Protein AF-A0A1X0R172-F1 (afdb_monomer)

Solvent-accessible surface area (backbone atoms only — not comparable to full-a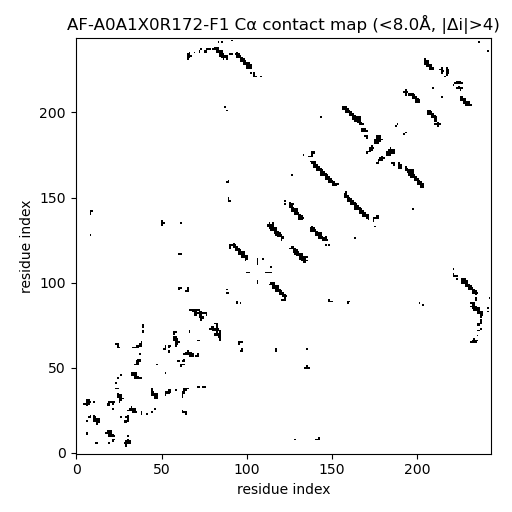tom values): 12618 Å² total; per-residue (Å²): 131,68,92,87,76,66,44,40,91,80,24,56,65,40,89,86,79,68,44,35,54,46,56,95,38,33,27,69,74,37,26,77,40,50,17,24,41,46,62,78,48,56,90,72,40,44,71,50,87,62,77,62,48,83,44,45,92,42,34,33,53,77,33,10,60,21,43,70,33,32,82,68,12,12,78,64,19,100,78,53,50,64,18,28,41,45,57,81,66,64,60,81,52,56,28,28,32,37,26,40,59,63,42,69,48,56,51,57,74,46,72,79,52,49,50,32,37,42,41,35,36,31,53,88,76,18,31,36,40,41,35,39,24,48,63,72,41,69,16,34,39,32,46,29,35,70,40,48,80,46,75,48,81,52,98,92,43,55,36,29,38,37,42,20,56,36,36,48,33,47,52,36,82,62,21,63,46,15,58,19,90,94,44,59,65,41,44,67,48,36,58,73,59,36,45,52,52,33,36,40,40,26,55,69,43,49,29,38,45,44,31,70,54,54,19,51,47,36,32,73,76,45,68,36,82,48,52,35,31,46,42,50,36,10,24,54,31,37,62,90,67,58,88,129

Nearest PDB structures (foldseek):
  3hol-assembly1_A  TM=2.946E-01  e=2.362E-03  Actinobacillus pleuropneumoniae
  4o4u-assembly4_D  TM=2.972E-01  e=1.184E-02  Glaesserella parasuis
  4o4x-assembly1_A  TM=3.088E-01  e=2.152E-02  Glaesserella parasuis
  4o4u-assembly3_C  TM=3.056E-01  e=3.470E-02  Glaesserella parasuis

Mean predicted aligned error: 4.33 Å

Structure (mmCIF, N/CA/C/O backbone):
data_AF-A0A1X0R172-F1
#
_entry.id   AF-A0A1X0R172-F1
#
loop_
_atom_site.group_PDB
_atom_site.id
_atom_site.type_symbol
_atom_site.label_atom_id
_atom_site.label_alt_id
_atom_site.label_comp_id
_atom_site.label_asym_id
_atom_site.label_entity_id
_atom_site.label_seq_id
_atom_site.pdbx_PDB_ins_code
_atom_site.Cartn_x
_atom_site.Cartn_y
_atom_site.Cartn_z
_atom_site.occupancy
_atom_site.B_iso_or_equiv
_atom_site.auth_seq_id
_atom_site.auth_comp_id
_atom_site.auth_asym_id
_atom_site.auth_atom_id
_atom_site.pdbx_PDB_model_num
ATOM 1 N N . MET A 1 1 ? -26.140 7.925 -13.087 1.00 48.06 1 MET A N 1
ATOM 2 C CA . MET A 1 1 ? -25.618 6.900 -12.162 1.00 48.06 1 MET A CA 1
ATOM 3 C C . MET A 1 1 ? -26.802 6.183 -11.550 1.00 48.06 1 MET A C 1
ATOM 5 O O . MET A 1 1 ? -27.705 6.862 -11.069 1.00 48.06 1 MET A O 1
ATOM 9 N N . LEU A 1 2 ? -26.846 4.853 -11.631 1.00 45.25 2 LEU A N 1
ATOM 10 C CA . LEU A 1 2 ? -27.772 4.088 -10.797 1.00 45.25 2 LEU A CA 1
ATOM 11 C C . LEU A 1 2 ? -27.313 4.269 -9.338 1.00 45.25 2 LEU A C 1
ATOM 13 O O . LEU A 1 2 ? -26.116 4.124 -9.083 1.00 45.25 2 LEU A O 1
ATOM 17 N N . PRO A 1 3 ? -28.199 4.630 -8.396 1.00 43.97 3 PRO A N 1
ATOM 18 C CA . PRO A 1 3 ? -27.858 4.627 -6.978 1.00 43.97 3 PRO A CA 1
ATOM 19 C C . PRO A 1 3 ? -27.388 3.216 -6.598 1.00 43.97 3 PRO A C 1
ATOM 21 O O . PRO A 1 3 ? -28.165 2.272 -6.722 1.00 43.97 3 PRO A O 1
ATOM 24 N N . GLY A 1 4 ? -26.122 3.064 -6.199 1.00 58.12 4 GLY A N 1
ATOM 25 C CA . GLY A 1 4 ? -25.574 1.791 -5.712 1.00 58.12 4 GLY A CA 1
ATOM 26 C C . GLY A 1 4 ? -24.464 1.140 -6.543 1.00 58.12 4 GLY A C 1
ATOM 27 O O . GLY A 1 4 ? -24.022 0.067 -6.153 1.00 58.12 4 GLY A O 1
ATOM 28 N N . PHE A 1 5 ? -23.993 1.747 -7.641 1.00 69.50 5 PHE A N 1
ATOM 29 C CA . PHE A 1 5 ? -22.786 1.274 -8.335 1.00 69.50 5 PHE A CA 1
ATOM 30 C C . PHE A 1 5 ? -21.640 2.272 -8.146 1.00 69.50 5 PHE A C 1
ATOM 32 O O . PHE A 1 5 ? -21.641 3.347 -8.750 1.00 69.50 5 PHE A O 1
ATOM 39 N N . GLU A 1 6 ? -20.701 1.935 -7.267 1.00 85.44 6 GLU A N 1
ATOM 40 C CA . GLU A 1 6 ? -19.532 2.746 -6.936 1.00 85.44 6 GLU A CA 1
ATOM 41 C C . GLU A 1 6 ? -18.270 1.908 -7.140 1.00 85.44 6 GLU A C 1
ATOM 43 O O . GLU A 1 6 ? -18.203 0.772 -6.682 1.00 85.44 6 GLU A O 1
ATOM 48 N N . CYS A 1 7 ? -17.278 2.470 -7.830 1.00 92.75 7 CYS A N 1
ATOM 49 C CA . CYS A 1 7 ? -15.981 1.828 -7.980 1.00 92.75 7 CYS A CA 1
ATOM 50 C C . CYS A 1 7 ? -15.219 1.875 -6.649 1.00 92.75 7 CYS A C 1
ATOM 52 O O . CYS A 1 7 ? -15.013 2.957 -6.085 1.00 92.75 7 CYS A O 1
ATOM 54 N N . LEU A 1 8 ? -14.773 0.717 -6.165 1.00 95.06 8 LEU A N 1
ATOM 55 C CA . LEU A 1 8 ? -13.908 0.609 -4.995 1.00 95.06 8 LEU A CA 1
ATOM 56 C C . LEU A 1 8 ? -12.487 1.096 -5.312 1.00 95.06 8 LEU A C 1
ATOM 58 O O . LEU A 1 8 ? -12.135 1.369 -6.463 1.00 95.06 8 LEU A O 1
ATOM 62 N N . HIS A 1 9 ? -11.681 1.261 -4.261 1.00 95.56 9 HIS A N 1
ATOM 63 C CA . HIS A 1 9 ? -10.289 1.732 -4.328 1.00 95.56 9 HIS A CA 1
ATOM 64 C C . HIS A 1 9 ? -10.134 3.076 -5.042 1.00 95.56 9 HIS A C 1
ATOM 66 O O . HIS A 1 9 ? -9.120 3.336 -5.680 1.00 95.56 9 HIS A O 1
ATOM 72 N N . PHE A 1 10 ? -11.175 3.914 -4.971 1.00 95.06 10 PHE A N 1
ATOM 73 C CA . PHE A 1 10 ? -11.220 5.219 -5.633 1.00 95.06 10 PHE A CA 1
ATOM 74 C C . PHE A 1 10 ? -10.924 5.138 -7.142 1.00 95.06 10 PHE A C 1
ATOM 76 O O . PHE A 1 10 ? -10.481 6.109 -7.759 1.00 95.06 10 PHE A O 1
ATOM 83 N N . ALA A 1 11 ? -11.200 3.977 -7.747 1.00 94.00 11 ALA A N 1
ATOM 84 C CA . ALA A 1 11 ? -10.976 3.738 -9.158 1.00 94.00 11 ALA A CA 1
ATOM 85 C C . ALA A 1 11 ? -11.844 4.665 -10.015 1.00 94.00 11 ALA A C 1
ATOM 87 O O . ALA A 1 11 ? -13.011 4.936 -9.719 1.00 94.00 11 ALA A O 1
ATOM 88 N N . ASN A 1 12 ? -11.270 5.145 -11.118 1.00 91.44 12 ASN A N 1
ATOM 89 C CA . ASN A 1 12 ? -11.986 6.026 -12.028 1.00 91.44 12 ASN A CA 1
ATOM 90 C C . ASN A 1 12 ? -13.090 5.248 -12.760 1.00 91.44 12 ASN A C 1
ATOM 92 O O . ASN A 1 12 ? -12.828 4.200 -13.354 1.00 91.44 12 ASN A O 1
ATOM 96 N N . CYS A 1 13 ? -14.308 5.786 -12.747 1.00 89.31 13 CYS A N 1
ATOM 97 C CA . CYS A 1 13 ? -15.430 5.260 -13.512 1.00 89.31 13 CYS A CA 1
ATOM 98 C C . CYS A 1 13 ? -15.469 5.935 -14.886 1.00 89.31 13 CYS A C 1
ATOM 100 O O . CYS A 1 13 ? -15.672 7.148 -15.000 1.00 89.31 13 CYS A O 1
ATOM 102 N N . SER A 1 14 ? -15.297 5.148 -15.943 1.00 86.06 14 SER A N 1
ATOM 103 C CA . SER A 1 14 ? -15.404 5.641 -17.311 1.00 86.06 14 SER A CA 1
ATOM 104 C C . SER A 1 14 ? -16.836 6.091 -17.603 1.00 86.06 14 SER A C 1
ATOM 106 O O . SER A 1 14 ? -17.789 5.316 -17.540 1.00 86.06 14 SER A O 1
ATOM 108 N N . GLN A 1 15 ? -16.996 7.361 -17.980 1.00 81.81 15 GLN A N 1
ATOM 109 C CA . GLN A 1 15 ? -18.305 7.924 -18.330 1.00 81.81 15 GLN A CA 1
ATOM 110 C C . GLN A 1 15 ? -18.865 7.373 -19.653 1.00 81.81 15 GLN A C 1
ATOM 112 O O . GLN A 1 15 ? -20.043 7.576 -19.941 1.00 81.81 15 GLN A O 1
ATOM 117 N N . TYR A 1 16 ? -18.038 6.701 -20.460 1.00 81.75 16 TYR A N 1
ATOM 118 C CA . TYR A 1 16 ? -18.419 6.205 -21.784 1.00 81.75 16 TYR A CA 1
ATOM 119 C C . TYR A 1 16 ? -19.090 4.832 -21.734 1.00 81.75 16 TYR A C 1
ATOM 121 O O . TYR A 1 16 ? -20.067 4.603 -22.442 1.00 81.75 16 TYR A O 1
ATOM 129 N N . ASP A 1 17 ? -18.567 3.924 -20.913 1.00 83.31 17 ASP A N 1
ATOM 130 C CA . ASP A 1 17 ? -19.026 2.534 -20.811 1.00 83.31 17 ASP A CA 1
ATOM 131 C C . ASP A 1 17 ? -19.449 2.133 -19.389 1.00 83.31 17 ASP A C 1
ATOM 133 O O . ASP A 1 17 ? -19.951 1.028 -19.196 1.00 83.31 17 ASP A O 1
ATOM 137 N N . GLY A 1 18 ? -19.293 3.025 -18.405 1.00 82.44 18 GLY A N 1
ATOM 138 C CA . GLY A 1 18 ? -19.664 2.788 -17.010 1.00 82.44 18 GLY A CA 1
ATOM 139 C C . GLY A 1 18 ? -18.733 1.831 -16.267 1.00 82.44 18 GLY A C 1
ATOM 140 O O . GLY A 1 18 ? -19.080 1.407 -15.168 1.00 82.44 18 GLY A O 1
ATOM 141 N N . LYS A 1 19 ? -17.580 1.471 -16.846 1.00 87.81 19 LYS A N 1
ATOM 142 C CA . LYS A 1 19 ? -16.647 0.511 -16.246 1.00 87.81 19 LYS A CA 1
ATOM 143 C C . LYS A 1 19 ? -15.647 1.183 -15.317 1.00 87.81 19 LYS A C 1
ATOM 145 O O . LYS A 1 19 ? -15.177 2.292 -15.584 1.00 87.81 19 LYS A O 1
ATOM 150 N N . CYS A 1 20 ? -15.290 0.483 -14.248 1.00 92.94 20 CYS A N 1
ATOM 151 C CA . CYS A 1 20 ? -14.251 0.914 -13.327 1.00 92.94 20 CYS A CA 1
ATOM 152 C C . CYS A 1 20 ? -12.856 0.551 -13.858 1.00 92.94 20 CYS A C 1
ATOM 154 O O . CYS A 1 20 ? -12.614 -0.564 -14.321 1.00 92.94 20 CYS A O 1
ATOM 156 N N . SER A 1 21 ? -11.923 1.500 -13.788 1.00 93.62 21 SER A N 1
ATOM 157 C CA . SER A 1 21 ? -10.508 1.275 -14.091 1.00 93.62 21 SER A CA 1
ATOM 158 C C . SER A 1 21 ? -9.780 0.819 -12.830 1.00 93.62 21 SER A C 1
ATOM 160 O O . SER A 1 21 ? -9.241 1.649 -12.096 1.00 93.62 21 SER A O 1
ATOM 162 N N . CYS A 1 22 ? -9.788 -0.487 -12.571 1.00 95.56 22 CYS A N 1
ATOM 163 C CA . CYS A 1 22 ? -9.295 -1.044 -11.316 1.00 95.56 22 CYS A CA 1
ATOM 164 C C . CYS A 1 22 ? -7.776 -0.924 -11.142 1.00 95.56 22 CYS A C 1
ATOM 166 O O . CYS A 1 22 ? -7.034 -1.043 -12.123 1.00 95.56 22 CYS A O 1
ATOM 168 N N . PRO A 1 23 ? -7.302 -0.691 -9.904 1.00 95.56 23 PRO A N 1
ATOM 169 C CA . PRO A 1 23 ? -5.877 -0.675 -9.614 1.00 95.56 23 PRO A CA 1
ATOM 170 C C . PRO A 1 23 ? -5.265 -2.084 -9.706 1.00 95.56 23 PRO A C 1
ATOM 172 O O . PRO A 1 23 ? -5.984 -3.089 -9.656 1.00 95.56 23 PRO A O 1
ATOM 175 N N . PRO A 1 24 ? -3.929 -2.188 -9.817 1.00 95.81 24 PRO A N 1
ATOM 176 C CA . PRO A 1 24 ? -3.247 -3.472 -9.899 1.00 95.81 24 PRO A CA 1
ATOM 177 C C . PRO A 1 24 ? -3.582 -4.408 -8.733 1.00 95.81 24 PRO A C 1
ATOM 179 O O . PRO A 1 24 ? -3.464 -4.052 -7.562 1.00 95.81 24 PRO A O 1
ATOM 182 N N . GLY A 1 25 ? -3.966 -5.639 -9.064 1.00 96.31 25 GLY A N 1
ATOM 183 C CA . GLY A 1 25 ? -4.390 -6.634 -8.079 1.00 96.31 25 GLY A CA 1
ATOM 184 C C . GLY A 1 25 ? -5.891 -6.649 -7.796 1.00 96.31 25 GLY A C 1
ATOM 185 O O . GLY A 1 25 ? -6.321 -7.505 -7.028 1.00 96.31 25 GLY A O 1
ATOM 186 N N . PHE A 1 26 ? -6.677 -5.791 -8.450 1.00 97.25 26 PHE A N 1
ATOM 187 C CA . PHE A 1 26 ? -8.132 -5.728 -8.318 1.00 97.25 26 PHE A CA 1
ATOM 188 C C . PHE A 1 26 ? -8.834 -5.770 -9.677 1.00 97.25 26 PHE A C 1
ATOM 190 O O . PHE A 1 26 ? -8.300 -5.328 -10.694 1.00 97.25 26 PHE A O 1
ATOM 197 N N . GLY A 1 27 ? -10.049 -6.311 -9.698 1.00 95.12 27 GLY A N 1
ATOM 198 C CA . GLY A 1 27 ? -10.875 -6.441 -10.891 1.00 95.12 27 GLY A CA 1
ATOM 199 C C . GLY A 1 27 ? -12.348 -6.652 -10.555 1.00 95.12 27 GLY A C 1
ATOM 200 O O . GLY A 1 27 ? -12.795 -6.389 -9.440 1.00 95.12 27 GLY A O 1
ATOM 201 N N . GLY A 1 28 ? -13.107 -7.136 -11.537 1.00 92.12 28 GLY A N 1
ATOM 202 C CA . GLY A 1 28 ? -14.569 -7.129 -11.483 1.00 92.12 28 GLY A CA 1
ATOM 203 C C . GLY A 1 28 ? -15.143 -5.779 -11.915 1.00 92.12 28 GLY A C 1
ATOM 204 O O . GLY A 1 28 ? -14.401 -4.841 -12.206 1.00 92.12 28 GLY A O 1
ATOM 205 N N . ASP A 1 29 ? -16.470 -5.686 -11.991 1.00 91.31 29 ASP A N 1
ATOM 206 C CA . ASP A 1 29 ? -17.124 -4.479 -12.506 1.00 91.31 29 ASP A CA 1
ATOM 207 C C . ASP A 1 29 ? -16.957 -3.277 -11.556 1.00 91.31 29 ASP A C 1
ATOM 209 O O . ASP A 1 29 ? -16.933 -2.142 -12.026 1.00 91.31 29 ASP A O 1
ATOM 213 N N . ASP A 1 30 ? -16.821 -3.522 -10.246 1.00 92.44 30 ASP A N 1
ATOM 214 C CA . ASP A 1 30 ? -16.724 -2.526 -9.167 1.00 92.44 30 ASP A CA 1
ATOM 215 C C . ASP A 1 30 ? -15.330 -2.445 -8.518 1.00 92.44 30 ASP A C 1
ATOM 217 O O . ASP A 1 30 ? -15.139 -1.700 -7.560 1.00 92.44 30 ASP A O 1
ATOM 221 N N . CYS A 1 31 ? -14.351 -3.194 -9.030 1.00 95.69 31 CYS A N 1
ATOM 222 C CA . CYS A 1 31 ? -13.008 -3.346 -8.462 1.00 95.69 31 CYS A CA 1
ATOM 223 C C . CYS A 1 31 ? -12.920 -4.045 -7.101 1.00 95.69 31 CYS A C 1
ATOM 225 O O . CYS A 1 31 ? -11.840 -4.056 -6.525 1.00 95.69 31 CYS A O 1
ATOM 227 N N . ARG A 1 32 ? -13.985 -4.681 -6.597 1.00 94.00 32 ARG A N 1
ATOM 228 C CA . ARG A 1 32 ? -13.938 -5.400 -5.310 1.00 94.00 32 ARG A CA 1
ATOM 229 C C . ARG A 1 32 ? -13.135 -6.699 -5.368 1.00 94.00 32 ARG A C 1
ATOM 231 O O . ARG A 1 32 ? -12.712 -7.215 -4.337 1.00 94.00 32 ARG A O 1
ATOM 238 N N . GLN A 1 33 ? -12.990 -7.303 -6.546 1.00 94.69 33 GLN A N 1
ATOM 239 C CA . GLN A 1 33 ? -12.487 -8.667 -6.648 1.00 94.69 33 GLN A CA 1
ATOM 240 C C . GLN A 1 33 ? -10.951 -8.693 -6.649 1.00 94.69 33 GLN A C 1
ATOM 242 O O . GLN A 1 33 ? -10.351 -8.196 -7.604 1.00 94.69 33 GLN A O 1
ATOM 247 N N . PRO A 1 34 ? -10.290 -9.313 -5.652 1.00 96.44 34 PRO A N 1
ATOM 248 C CA . PRO A 1 34 ? -8.842 -9.463 -5.677 1.00 96.44 34 PRO A CA 1
ATOM 249 C C . PRO A 1 34 ? -8.426 -10.395 -6.822 1.00 96.44 34 PRO A C 1
ATOM 251 O O . PRO A 1 34 ? -9.050 -11.433 -7.069 1.00 96.44 34 PRO A O 1
ATOM 254 N N . LEU A 1 35 ? -7.355 -10.031 -7.518 1.00 97.38 35 LEU A N 1
ATOM 255 C CA . LEU A 1 35 ? -6.760 -10.788 -8.614 1.00 97.38 35 LEU A CA 1
ATOM 256 C C . LEU A 1 35 ? -5.430 -11.409 -8.184 1.00 97.38 35 LEU A C 1
ATOM 258 O O . LEU A 1 35 ? -4.640 -10.788 -7.473 1.00 97.38 35 LEU A O 1
ATOM 262 N N . CYS A 1 36 ? -5.131 -12.594 -8.704 1.00 97.50 36 CYS A N 1
ATOM 263 C CA . CYS A 1 36 ? -3.831 -13.254 -8.583 1.00 97.50 36 CYS A CA 1
ATOM 264 C C . CYS A 1 36 ? -3.056 -13.180 -9.910 1.00 97.50 36 CYS A C 1
ATOM 266 O O . CYS A 1 36 ? -3.547 -12.634 -10.900 1.00 97.50 36 CYS A O 1
ATOM 268 N N . GLY A 1 37 ? -1.839 -13.721 -9.933 1.00 96.81 37 GLY A N 1
ATOM 269 C CA . GLY A 1 37 ? -0.927 -13.626 -11.077 1.00 96.81 37 GLY A CA 1
ATOM 270 C C . GLY A 1 37 ? 0.114 -12.525 -10.899 1.00 96.81 37 GLY A C 1
ATOM 271 O O . GLY A 1 37 ? 0.036 -11.730 -9.963 1.00 96.81 37 GLY A O 1
ATOM 272 N N . ALA A 1 38 ? 1.113 -12.514 -11.771 1.00 97.25 38 ALA A N 1
ATOM 273 C CA . ALA A 1 38 ? 2.217 -11.571 -11.696 1.00 97.25 38 ALA A CA 1
ATOM 274 C C . ALA A 1 38 ? 1.743 -10.161 -12.059 1.00 97.25 38 ALA A C 1
ATOM 276 O O . ALA A 1 38 ? 0.857 -9.989 -12.897 1.00 97.25 38 ALA A O 1
ATOM 277 N N . LEU A 1 39 ? 2.378 -9.126 -11.504 1.00 96.44 39 LEU A N 1
ATOM 278 C CA . LEU A 1 39 ? 2.087 -7.747 -11.905 1.00 96.44 39 LEU A CA 1
ATOM 279 C C . LEU A 1 39 ? 2.312 -7.529 -13.416 1.00 96.44 39 LEU A C 1
ATOM 281 O O . LEU A 1 39 ? 1.549 -6.807 -14.054 1.00 96.44 39 LEU A O 1
ATOM 285 N N . SER A 1 40 ? 3.299 -8.219 -13.999 1.00 96.06 40 SER A N 1
ATOM 286 C CA . SER A 1 40 ? 3.593 -8.223 -15.441 1.00 96.06 40 SER A CA 1
ATOM 287 C C . SER A 1 40 ? 2.470 -8.778 -16.319 1.00 96.06 40 SER A C 1
ATOM 289 O O . SER A 1 40 ? 2.440 -8.482 -17.511 1.00 96.06 40 SER A O 1
ATOM 291 N N . ASP A 1 41 ? 1.536 -9.550 -15.758 1.00 96.38 41 ASP A N 1
ATOM 292 C CA . ASP A 1 41 ? 0.401 -10.098 -16.511 1.00 96.38 41 ASP A CA 1
ATOM 293 C C . ASP A 1 41 ? -0.658 -9.019 -16.813 1.00 96.38 41 ASP A C 1
ATOM 295 O O . ASP A 1 41 ? -1.524 -9.207 -17.677 1.00 96.38 41 ASP A O 1
ATOM 299 N N . GLY A 1 42 ? -0.594 -7.876 -16.114 1.00 93.31 42 GLY A N 1
ATOM 300 C CA . GLY A 1 42 ? -1.472 -6.725 -16.308 1.00 93.31 42 GLY A CA 1
ATOM 301 C C . GLY A 1 42 ? -2.952 -7.109 -16.263 1.00 93.31 42 GLY A C 1
ATOM 302 O O . GLY A 1 42 ? -3.436 -7.684 -15.292 1.00 93.31 42 GLY A O 1
ATOM 303 N N . ASN A 1 43 ? -3.673 -6.834 -17.350 1.00 91.12 43 ASN A N 1
ATOM 304 C CA . ASN A 1 43 ? -5.106 -7.129 -17.466 1.00 91.12 43 ASN A CA 1
ATOM 305 C C . ASN A 1 43 ? -5.430 -8.624 -17.640 1.00 91.12 43 ASN A C 1
ATOM 307 O O . ASN A 1 43 ? -6.602 -8.992 -17.631 1.00 91.12 43 ASN A O 1
ATOM 311 N N . SER A 1 44 ? -4.425 -9.485 -17.828 1.00 94.69 44 SER A N 1
ATOM 312 C CA . SER A 1 44 ? -4.624 -10.939 -17.962 1.00 94.69 44 SER A CA 1
ATOM 313 C C . SER A 1 44 ? -4.722 -11.645 -16.610 1.00 94.69 44 SER A C 1
ATOM 315 O O . SER A 1 44 ? -4.941 -12.855 -16.555 1.00 94.69 44 SER A O 1
ATOM 317 N N . ARG A 1 45 ? -4.540 -10.899 -15.516 1.00 96.50 45 ARG A N 1
ATOM 318 C CA . ARG A 1 45 ? -4.636 -11.411 -14.156 1.00 96.50 45 ARG A CA 1
ATOM 319 C C . ARG A 1 45 ? -6.035 -11.920 -13.863 1.00 96.50 45 ARG A C 1
ATOM 321 O O . ARG A 1 45 ? -7.036 -11.277 -14.171 1.00 96.50 45 ARG A O 1
ATOM 328 N N . LEU A 1 46 ? -6.086 -13.098 -13.259 1.00 95.00 46 LEU A N 1
ATOM 329 C CA . LEU A 1 46 ? -7.334 -13.802 -13.014 1.00 95.00 46 LEU A CA 1
ATOM 330 C C . LEU A 1 46 ? -7.829 -13.542 -11.596 1.00 95.00 46 LEU A C 1
ATOM 332 O O . LEU A 1 46 ? -7.016 -13.393 -10.679 1.00 95.00 46 LEU A O 1
ATOM 336 N N . PRO A 1 47 ? -9.151 -13.550 -11.382 1.00 96.06 47 PRO A N 1
ATOM 337 C CA . PRO A 1 47 ? -9.695 -13.468 -10.044 1.00 96.06 47 PRO A CA 1
ATOM 338 C C . PRO A 1 47 ? -9.196 -14.559 -9.105 1.00 96.06 47 PRO A C 1
ATOM 340 O O . PRO A 1 47 ? -9.068 -15.724 -9.502 1.00 96.06 47 PRO A O 1
ATOM 343 N N . ARG A 1 48 ? -8.977 -14.183 -7.843 1.00 95.69 48 ARG A N 1
ATOM 344 C CA . ARG A 1 48 ? -8.599 -15.099 -6.768 1.00 95.69 48 ARG A CA 1
ATOM 345 C C . ARG A 1 48 ? -9.683 -16.163 -6.588 1.00 95.69 48 ARG A C 1
ATOM 347 O O . ARG A 1 48 ? -10.845 -15.841 -6.363 1.00 95.69 48 ARG A O 1
ATOM 354 N N . GLN A 1 49 ? -9.292 -17.430 -6.723 1.00 88.62 49 GLN A N 1
ATOM 355 C CA . GLN A 1 49 ? -10.213 -18.574 -6.649 1.00 88.62 49 GLN A CA 1
ATOM 356 C C . GLN A 1 49 ? -10.388 -19.109 -5.219 1.00 88.62 49 GLN A C 1
ATOM 358 O O . GLN A 1 49 ? -11.432 -19.668 -4.900 1.00 88.62 49 GLN A O 1
ATOM 363 N N . ASN A 1 50 ? -9.373 -18.935 -4.368 1.00 87.50 50 ASN A N 1
ATOM 3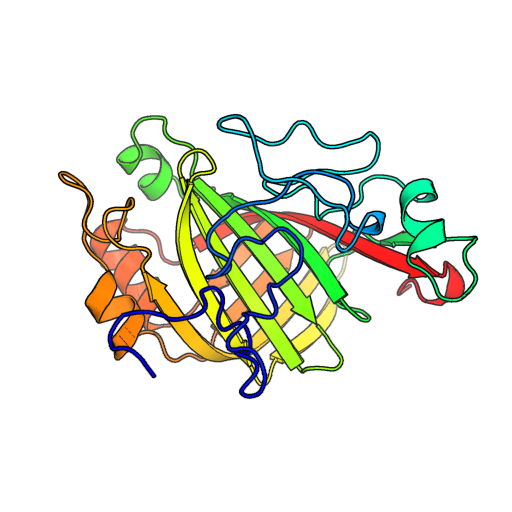64 C CA . ASN A 1 50 ? -9.331 -19.427 -2.989 1.00 87.50 50 ASN A CA 1
ATOM 365 C C . ASN A 1 50 ? -9.341 -18.258 -1.985 1.00 87.50 50 ASN A C 1
ATOM 367 O O . ASN A 1 50 ? -9.561 -17.104 -2.346 1.00 87.50 50 ASN A O 1
ATOM 371 N N . ASN A 1 51 ? -9.056 -18.546 -0.714 1.00 88.75 51 ASN A N 1
ATOM 372 C CA . ASN A 1 51 ? -8.896 -17.510 0.311 1.00 88.75 51 ASN A CA 1
ATOM 373 C C . ASN A 1 51 ? -7.559 -16.755 0.203 1.00 88.75 51 ASN A C 1
ATOM 375 O O . ASN A 1 51 ? -7.413 -15.722 0.837 1.00 88.75 51 ASN A O 1
ATOM 379 N N . HIS A 1 52 ? -6.607 -17.254 -0.590 1.00 94.31 52 HIS A N 1
ATOM 380 C CA . HIS A 1 52 ? -5.300 -16.636 -0.816 1.00 94.31 52 HIS A CA 1
ATOM 381 C C . HIS A 1 52 ? -4.856 -16.796 -2.272 1.00 94.31 52 HIS A C 1
ATOM 383 O O . HIS A 1 52 ? -5.425 -17.602 -3.019 1.00 94.31 52 HIS A O 1
ATOM 389 N N . CYS A 1 53 ? -3.864 -16.005 -2.680 1.00 96.19 53 CYS A N 1
ATOM 390 C CA . CYS A 1 53 ? -3.216 -16.149 -3.979 1.00 96.19 53 CYS A CA 1
ATOM 391 C C . CYS A 1 53 ? -1.981 -17.053 -3.900 1.00 96.19 53 CYS A C 1
ATOM 393 O O . CYS A 1 53 ? -1.063 -16.806 -3.122 1.00 96.19 53 CYS A O 1
ATOM 395 N N . ASP A 1 54 ? -1.909 -18.037 -4.795 1.00 95.62 54 ASP A N 1
ATOM 396 C CA . ASP A 1 54 ? -0.676 -18.767 -5.091 1.00 95.62 54 ASP A CA 1
ATOM 397 C C . ASP A 1 54 ? 0.161 -17.939 -6.075 1.00 95.62 54 ASP A C 1
ATOM 399 O O . ASP A 1 54 ? -0.015 -18.021 -7.295 1.00 95.62 54 ASP A O 1
ATOM 403 N N . CYS A 1 55 ? 1.019 -17.062 -5.551 1.00 97.00 55 CYS A N 1
ATOM 404 C CA . CYS A 1 55 ? 1.787 -16.158 -6.401 1.00 97.00 55 CYS A CA 1
ATOM 405 C C . CYS A 1 55 ? 2.780 -16.909 -7.297 1.00 97.00 55 CYS A C 1
ATOM 407 O O . CYS A 1 55 ? 3.448 -17.836 -6.825 1.00 97.00 55 CYS A O 1
ATOM 409 N N . PRO A 1 56 ? 2.929 -16.495 -8.573 1.00 97.56 56 PRO A N 1
ATOM 410 C CA . PRO A 1 56 ? 3.980 -17.022 -9.431 1.00 97.56 56 PRO A CA 1
ATOM 411 C C . PRO A 1 56 ? 5.362 -16.837 -8.801 1.00 97.56 56 PRO A C 1
ATOM 413 O O . PRO A 1 56 ? 5.586 -15.920 -8.007 1.00 97.56 56 PRO A O 1
ATOM 416 N N . GLU A 1 57 ? 6.307 -17.693 -9.186 1.00 97.94 57 GLU A N 1
ATOM 417 C CA . GLU A 1 57 ? 7.687 -17.579 -8.720 1.00 97.94 57 GLU A CA 1
ATOM 418 C C . GLU A 1 57 ? 8.232 -16.165 -8.977 1.00 97.94 57 GLU A C 1
ATOM 420 O O . GLU A 1 57 ? 8.046 -15.590 -10.049 1.00 97.94 57 GLU A O 1
ATOM 425 N N . GLY A 1 58 ? 8.876 -15.590 -7.960 1.00 97.69 58 GLY A N 1
ATOM 426 C CA . GLY A 1 58 ? 9.381 -14.221 -8.011 1.00 97.69 58 GLY A CA 1
ATOM 427 C C . GLY A 1 58 ? 8.379 -13.135 -7.601 1.00 97.69 58 GLY A C 1
ATOM 428 O O . GLY A 1 58 ? 8.773 -11.973 -7.578 1.00 97.69 58 GLY A O 1
ATOM 429 N N . TRP A 1 59 ? 7.146 -13.483 -7.210 1.00 98.31 59 TRP A N 1
ATOM 430 C CA . TRP A 1 59 ? 6.126 -12.548 -6.703 1.00 98.31 59 TRP A CA 1
ATOM 431 C C . TRP A 1 59 ? 5.612 -12.935 -5.307 1.00 98.31 59 TRP A C 1
ATOM 433 O O . TRP A 1 59 ? 5.649 -14.101 -4.915 1.00 98.31 59 TRP A O 1
ATOM 443 N N . GLU A 1 60 ? 5.133 -11.955 -4.538 1.00 97.94 60 GLU A N 1
ATOM 444 C CA . GLU A 1 60 ? 4.485 -12.142 -3.231 1.00 97.94 60 GLU A CA 1
ATOM 445 C C . GLU A 1 60 ? 3.474 -11.033 -2.889 1.00 97.94 60 GLU A C 1
ATOM 447 O O . GLU A 1 60 ? 3.285 -10.070 -3.637 1.00 97.94 60 GLU A O 1
ATOM 452 N N . GLY A 1 61 ? 2.832 -11.179 -1.726 1.00 96.94 61 GLY A N 1
ATOM 453 C CA . GLY A 1 61 ? 1.767 -10.309 -1.226 1.00 96.94 61 GLY A CA 1
ATOM 454 C C . GLY A 1 61 ? 0.377 -10.880 -1.499 1.00 96.94 61 GLY A C 1
ATOM 455 O O . GLY A 1 61 ? 0.233 -11.781 -2.322 1.00 96.94 61 GLY A O 1
ATOM 456 N N . ILE A 1 62 ? -0.643 -10.335 -0.826 1.00 97.44 62 ILE A N 1
ATOM 457 C CA . ILE A 1 62 ? -2.045 -10.797 -0.929 1.00 97.44 62 ILE A CA 1
ATOM 458 C C . ILE A 1 62 ? -2.509 -10.850 -2.386 1.00 97.44 62 ILE A C 1
ATOM 460 O O . ILE A 1 62 ? -3.124 -11.818 -2.822 1.00 97.44 62 ILE A O 1
ATOM 464 N N . ASN A 1 63 ? -2.148 -9.825 -3.157 1.00 97.50 63 ASN A N 1
ATOM 465 C CA . ASN A 1 63 ? -2.437 -9.735 -4.580 1.00 97.50 63 ASN A CA 1
ATOM 466 C C . ASN A 1 63 ? -1.171 -9.908 -5.426 1.00 97.50 63 ASN A C 1
ATOM 468 O O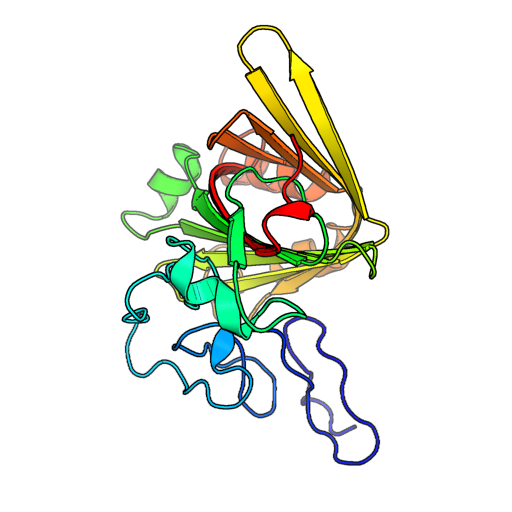 . ASN A 1 63 ? -1.108 -9.317 -6.486 1.00 97.50 63 ASN A O 1
ATOM 472 N N . CYS A 1 64 ? -0.120 -10.611 -4.998 1.00 97.94 64 CYS A N 1
ATOM 473 C CA . CYS A 1 64 ? 1.063 -10.884 -5.843 1.00 97.94 64 CYS A CA 1
ATOM 474 C C . CYS A 1 64 ? 1.694 -9.658 -6.546 1.00 97.94 64 CYS A C 1
ATOM 476 O O . CYS A 1 64 ? 2.256 -9.775 -7.634 1.00 97.94 64 CYS A O 1
ATOM 478 N N . ASN A 1 65 ? 1.575 -8.473 -5.943 1.00 97.75 65 ASN A N 1
ATOM 479 C CA . ASN A 1 65 ? 2.032 -7.207 -6.521 1.00 97.75 65 ASN A CA 1
ATOM 480 C C . ASN A 1 65 ? 3.506 -6.918 -6.201 1.00 97.75 65 ASN A C 1
ATOM 482 O O . ASN A 1 65 ? 4.113 -6.050 -6.821 1.00 97.75 65 ASN A O 1
ATOM 486 N N . VAL A 1 66 ? 4.088 -7.619 -5.224 1.00 98.31 66 VAL A N 1
ATOM 487 C CA . VAL A 1 66 ? 5.439 -7.341 -4.730 1.00 98.31 66 VAL A CA 1
ATOM 488 C C . VAL A 1 66 ? 6.423 -8.277 -5.421 1.00 98.31 66 VAL A C 1
ATOM 490 O O . VAL A 1 66 ? 6.337 -9.495 -5.268 1.00 98.31 66 VAL A O 1
ATOM 493 N N . CYS A 1 67 ? 7.370 -7.725 -6.179 1.00 98.44 67 CYS A N 1
ATOM 494 C CA . CYS A 1 67 ? 8.447 -8.519 -6.764 1.00 98.44 67 CYS A CA 1
ATOM 495 C C . CYS A 1 67 ? 9.391 -9.056 -5.670 1.00 98.44 67 CYS A C 1
ATOM 497 O O . CYS A 1 67 ? 9.585 -8.444 -4.616 1.00 98.44 67 CYS A O 1
ATOM 499 N N . LYS A 1 68 ? 10.021 -10.201 -5.938 1.00 97.75 68 LYS A N 1
ATOM 500 C CA . LYS A 1 68 ? 11.034 -10.835 -5.080 1.00 97.75 68 LYS A CA 1
ATOM 501 C C . LYS A 1 68 ? 12.383 -10.993 -5.760 1.00 97.75 68 LYS A C 1
ATOM 503 O O . LYS A 1 68 ? 13.395 -11.070 -5.067 1.00 97.75 68 LYS A O 1
ATOM 508 N N . THR A 1 69 ? 12.382 -11.116 -7.083 1.00 97.62 69 THR A N 1
ATOM 509 C CA . THR A 1 69 ? 13.550 -11.465 -7.893 1.00 97.62 69 THR A CA 1
ATOM 510 C C . THR A 1 69 ? 13.654 -10.541 -9.095 1.00 97.62 69 THR A C 1
ATOM 512 O O . THR A 1 69 ? 12.646 -10.167 -9.681 1.00 97.62 69 THR A O 1
ATOM 515 N N . ASP A 1 70 ? 14.872 -10.215 -9.508 1.00 98.00 70 ASP A N 1
ATOM 516 C CA . ASP A 1 70 ? 15.120 -9.257 -10.591 1.00 98.00 70 ASP A CA 1
ATOM 517 C C . ASP A 1 70 ? 14.520 -9.685 -11.936 1.00 98.00 70 ASP A C 1
ATOM 519 O O . ASP A 1 70 ? 13.924 -8.875 -12.641 1.00 98.00 70 ASP A O 1
ATOM 523 N N . SER A 1 71 ? 14.581 -10.980 -12.255 1.00 96.00 71 SER A N 1
ATOM 524 C CA . SER A 1 71 ? 14.123 -11.526 -13.539 1.00 96.00 71 SER A CA 1
ATOM 525 C C . SER A 1 71 ? 12.642 -11.286 -13.841 1.00 96.00 71 SER A C 1
ATOM 527 O O . SER A 1 71 ? 12.263 -11.247 -15.008 1.00 96.00 71 SER A O 1
ATOM 529 N N . VAL A 1 72 ? 11.789 -11.105 -12.824 1.00 97.94 72 VAL A N 1
ATOM 530 C CA . VAL A 1 72 ? 10.361 -10.826 -13.057 1.00 97.94 72 VAL A CA 1
ATOM 531 C C . VAL A 1 72 ? 10.092 -9.370 -13.436 1.00 97.94 72 VAL A C 1
ATOM 533 O O . VAL A 1 72 ? 8.988 -9.042 -13.866 1.00 97.94 72 VAL A O 1
ATOM 536 N N . CYS A 1 73 ? 11.093 -8.500 -13.296 1.00 98.25 73 CYS A N 1
ATOM 537 C CA . CYS A 1 73 ? 10.981 -7.079 -13.593 1.00 98.25 73 CYS A CA 1
ATOM 538 C C . CYS A 1 73 ? 11.345 -6.723 -15.035 1.00 98.25 73 CYS A C 1
ATOM 540 O O . CYS A 1 73 ? 11.003 -5.627 -15.472 1.00 98.25 73 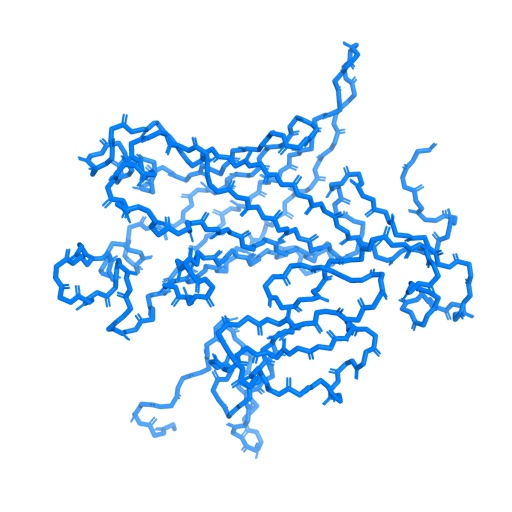CYS A O 1
ATOM 542 N N . ASP A 1 74 ? 11.983 -7.622 -15.789 1.00 97.81 74 ASP A N 1
ATOM 543 C CA . ASP A 1 74 ? 12.339 -7.386 -17.194 1.00 97.81 74 ASP A CA 1
ATOM 544 C C . ASP A 1 74 ? 11.146 -6.892 -18.042 1.00 97.81 74 ASP A C 1
ATOM 546 O O . ASP A 1 74 ? 11.287 -5.863 -18.704 1.00 97.81 74 ASP A O 1
ATOM 550 N N . PRO A 1 75 ? 9.941 -7.501 -17.984 1.00 97.12 75 PRO A N 1
ATOM 551 C CA . PRO A 1 75 ? 8.796 -7.047 -18.780 1.00 97.12 75 PRO A CA 1
ATOM 552 C C . PRO A 1 75 ? 8.208 -5.703 -18.328 1.00 97.12 75 PRO A C 1
ATOM 554 O O . PRO A 1 75 ? 7.402 -5.115 -19.045 1.00 97.12 75 PRO A O 1
ATOM 557 N N . LEU A 1 76 ? 8.563 -5.245 -17.125 1.00 96.56 76 LEU A N 1
ATOM 558 C CA . LEU A 1 76 ? 7.999 -4.059 -16.477 1.00 96.56 76 LEU A CA 1
ATOM 559 C C . LEU A 1 76 ? 8.897 -2.826 -16.607 1.00 96.56 76 LEU A C 1
ATOM 561 O O . LEU A 1 76 ? 8.502 -1.734 -16.203 1.00 96.56 76 LEU A O 1
ATOM 565 N N . VAL A 1 77 ? 10.088 -2.976 -17.190 1.00 96.31 77 VAL A N 1
ATOM 566 C CA . VAL A 1 77 ? 11.002 -1.862 -17.453 1.00 96.31 77 VAL A CA 1
ATOM 567 C C . VAL A 1 77 ? 10.964 -1.456 -18.929 1.00 96.31 77 VAL A C 1
ATOM 569 O O . VAL A 1 77 ? 10.723 -2.301 -19.792 1.00 96.31 77 VAL A O 1
ATOM 572 N N . PRO A 1 78 ? 11.248 -0.183 -19.275 1.00 93.31 78 PRO A N 1
ATOM 573 C CA . PRO A 1 78 ? 11.095 0.315 -20.649 1.00 93.31 78 PRO A CA 1
ATOM 574 C C . PRO A 1 78 ? 11.879 -0.460 -21.717 1.00 93.31 78 PRO A C 1
ATOM 576 O O . PRO A 1 78 ? 11.491 -0.491 -22.881 1.00 93.31 78 PRO A O 1
ATOM 579 N N . THR A 1 79 ? 13.006 -1.057 -21.333 1.00 94.38 79 THR A N 1
ATOM 580 C CA . THR A 1 79 ? 13.892 -1.830 -22.211 1.00 94.38 79 THR A CA 1
ATOM 581 C C . THR A 1 79 ? 13.433 -3.272 -22.419 1.00 94.38 79 THR A C 1
ATOM 583 O O . THR A 1 79 ? 13.965 -3.932 -23.309 1.00 94.38 79 THR A O 1
ATOM 586 N N . GLY A 1 80 ? 12.505 -3.782 -21.603 1.00 95.81 80 GLY A N 1
ATOM 587 C CA . GLY A 1 80 ? 12.131 -5.198 -21.595 1.00 95.81 80 GLY A CA 1
ATOM 588 C C . GLY A 1 80 ? 13.214 -6.139 -21.040 1.00 95.81 80 GLY A C 1
ATOM 589 O O . GLY A 1 80 ? 13.100 -7.348 -21.209 1.00 95.81 80 GLY A O 1
ATOM 590 N N . GLN A 1 81 ? 14.297 -5.600 -20.464 1.00 96.56 81 GLN A N 1
ATOM 591 C CA . GLN A 1 81 ? 15.470 -6.348 -19.990 1.00 96.56 81 GLN A CA 1
ATOM 592 C C . GLN A 1 81 ? 16.269 -5.553 -18.947 1.00 96.56 81 GLN A C 1
ATOM 594 O O . GLN A 1 81 ? 16.238 -4.317 -18.960 1.00 96.56 81 GLN A O 1
ATOM 599 N N . ASN A 1 82 ? 17.072 -6.250 -18.138 1.00 96.75 82 ASN A N 1
ATOM 600 C CA . ASN A 1 82 ? 17.852 -5.694 -17.024 1.00 96.75 82 ASN A CA 1
ATOM 601 C C . ASN A 1 82 ? 16.970 -4.982 -15.984 1.00 96.75 82 ASN A C 1
ATOM 603 O O . ASN A 1 82 ? 17.319 -3.911 -15.470 1.00 96.75 82 ASN A O 1
ATOM 607 N N . GLY A 1 83 ? 15.807 -5.569 -15.719 1.00 97.81 83 GLY A N 1
ATOM 608 C CA . GLY A 1 83 ? 14.967 -5.223 -14.592 1.00 97.81 83 GLY A CA 1
ATOM 609 C C . GLY A 1 83 ? 15.617 -5.656 -13.282 1.00 97.81 83 GLY A C 1
ATOM 610 O O . GLY A 1 83 ? 16.285 -6.681 -13.193 1.00 97.81 83 GLY A O 1
ATOM 611 N N . THR A 1 84 ? 15.419 -4.848 -12.256 1.00 98.12 84 THR A N 1
ATOM 612 C CA . THR A 1 84 ? 15.846 -5.089 -10.885 1.00 98.12 84 THR A CA 1
ATOM 613 C C . THR A 1 84 ? 14.630 -4.935 -9.994 1.00 98.12 84 THR A C 1
ATOM 615 O O . THR A 1 84 ? 13.895 -3.950 -10.101 1.00 98.12 84 THR A O 1
ATOM 618 N N . CYS A 1 85 ? 14.426 -5.897 -9.102 1.00 98.12 85 CYS A N 1
ATOM 619 C CA . CYS A 1 85 ? 13.426 -5.791 -8.060 1.00 98.12 85 CYS A CA 1
ATOM 620 C C . CYS A 1 85 ? 14.006 -4.962 -6.913 1.00 98.12 85 CYS A C 1
ATOM 622 O O . CYS A 1 85 ? 14.668 -5.469 -6.004 1.00 98.12 85 CYS A O 1
ATOM 624 N N . TYR A 1 86 ? 13.779 -3.654 -6.964 1.00 97.12 86 TYR A N 1
ATOM 625 C CA . TYR A 1 86 ? 14.221 -2.740 -5.927 1.00 97.12 86 TYR A CA 1
ATOM 626 C C . TYR A 1 86 ? 13.386 -2.925 -4.656 1.00 97.12 86 TYR A C 1
ATOM 628 O O . TYR A 1 86 ? 12.168 -2.762 -4.661 1.00 97.12 86 TYR A O 1
ATOM 636 N N . ARG A 1 87 ? 14.057 -3.258 -3.546 1.00 95.06 87 ARG A N 1
ATOM 637 C CA . ARG A 1 87 ? 13.423 -3.544 -2.242 1.00 95.06 87 ARG A CA 1
ATOM 638 C C . ARG A 1 87 ? 13.723 -2.492 -1.170 1.00 95.06 87 ARG A C 1
ATOM 640 O O . ARG A 1 87 ? 13.516 -2.738 0.017 1.00 95.06 87 ARG A O 1
ATOM 647 N N . GLY A 1 88 ? 14.262 -1.338 -1.570 1.00 90.81 88 GLY A N 1
ATOM 648 C CA . GLY A 1 88 ? 14.751 -0.301 -0.655 1.00 90.81 88 GLY A CA 1
ATOM 649 C C . GLY A 1 88 ? 13.673 0.616 -0.077 1.00 90.81 88 GLY A C 1
ATOM 650 O O . GLY A 1 88 ? 14.004 1.574 0.617 1.00 90.81 88 GLY A O 1
ATOM 651 N N . GLY A 1 89 ? 12.396 0.344 -0.342 1.00 91.06 89 GLY A N 1
ATOM 652 C CA . GLY A 1 89 ? 11.284 1.104 0.208 1.00 91.06 89 GLY A CA 1
ATOM 653 C C . GLY A 1 89 ? 10.965 2.355 -0.594 1.00 91.06 89 GLY A C 1
ATOM 654 O O . GLY A 1 89 ? 9.817 2.480 -0.976 1.00 91.06 89 GLY A O 1
ATOM 655 N N . LEU A 1 90 ? 11.919 3.255 -0.862 1.00 94.69 90 LEU A N 1
ATOM 656 C CA . LEU A 1 90 ? 11.674 4.559 -1.511 1.00 94.69 90 LEU A CA 1
ATOM 657 C C . LEU A 1 90 ? 10.965 4.442 -2.874 1.00 94.69 90 LEU A C 1
ATOM 659 O O . LEU A 1 90 ? 11.483 3.806 -3.781 1.00 94.69 90 LEU A O 1
ATOM 663 N N . THR A 1 91 ? 9.839 5.133 -3.060 1.00 96.25 91 THR A N 1
ATOM 664 C CA . THR A 1 91 ? 9.141 5.156 -4.355 1.00 96.25 91 THR A CA 1
ATOM 665 C C . THR A 1 91 ? 9.937 5.929 -5.411 1.00 96.25 91 THR A C 1
ATOM 667 O O . THR A 1 91 ? 10.178 7.138 -5.277 1.00 96.25 91 THR A O 1
ATOM 670 N N . VAL A 1 92 ? 10.313 5.252 -6.498 1.00 96.38 92 VAL A N 1
ATOM 671 C CA . VAL A 1 92 ? 10.994 5.872 -7.649 1.00 96.38 92 VAL A CA 1
ATOM 672 C C . VAL A 1 92 ? 9.997 6.248 -8.747 1.00 96.38 92 VAL A C 1
ATOM 674 O O . VAL A 1 92 ? 10.041 7.370 -9.250 1.00 96.38 92 VAL A O 1
ATOM 677 N N . PHE A 1 93 ? 9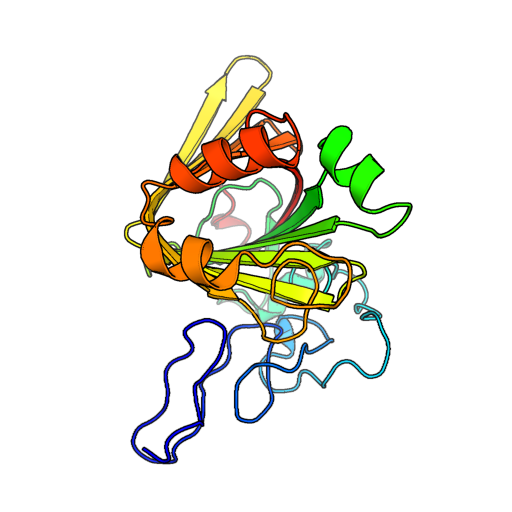.061 5.358 -9.055 1.00 96.69 93 PHE A N 1
ATOM 678 C CA . PHE A 1 93 ? 7.947 5.519 -9.986 1.00 96.69 93 PHE A CA 1
ATOM 679 C C . PHE A 1 93 ? 6.655 4.972 -9.382 1.00 96.69 93 PHE A C 1
ATOM 681 O O . PHE A 1 93 ? 5.706 5.736 -9.209 1.00 96.69 93 PHE A O 1
ATOM 688 N N . GLU A 1 94 ? 6.625 3.681 -9.055 1.00 96.75 94 GLU A N 1
ATOM 689 C CA . GLU A 1 94 ? 5.478 2.993 -8.471 1.00 96.75 94 GLU A CA 1
ATOM 690 C C . GLU A 1 94 ? 5.929 1.788 -7.642 1.00 96.75 94 GLU A C 1
ATOM 692 O O . GLU A 1 94 ? 6.438 0.809 -8.185 1.00 96.75 94 GLU A O 1
ATOM 697 N N . ASN A 1 95 ? 5.742 1.847 -6.324 1.00 96.38 95 ASN A N 1
ATOM 698 C CA . ASN A 1 95 ? 6.146 0.775 -5.420 1.00 96.38 95 ASN A CA 1
ATOM 699 C C . ASN A 1 95 ? 4.945 0.069 -4.797 1.00 96.38 95 ASN A C 1
ATOM 701 O O . ASN A 1 95 ? 3.886 0.662 -4.594 1.00 96.38 95 ASN A O 1
ATOM 705 N N . TYR A 1 96 ? 5.159 -1.191 -4.424 1.00 98.19 96 TYR A N 1
ATOM 706 C CA . TYR A 1 96 ? 4.189 -2.008 -3.706 1.00 98.19 96 TYR A CA 1
ATOM 707 C C . TYR A 1 96 ? 4.829 -2.568 -2.445 1.00 98.19 96 TYR A C 1
ATOM 709 O O . TYR A 1 96 ? 5.976 -3.026 -2.452 1.00 98.19 96 TYR A O 1
ATOM 717 N N . GLN A 1 97 ? 4.077 -2.546 -1.354 1.00 97.62 97 GLN A N 1
ATOM 718 C CA . GLN A 1 97 ? 4.506 -3.050 -0.064 1.00 97.62 97 GLN A CA 1
ATOM 719 C C . GLN A 1 97 ? 3.451 -3.965 0.531 1.00 97.62 97 GLN A C 1
ATOM 721 O O . GLN A 1 97 ? 2.249 -3.716 0.438 1.00 97.62 97 GLN A O 1
ATOM 726 N N . MET A 1 98 ? 3.941 -5.020 1.168 1.00 97.75 98 MET A N 1
ATOM 727 C CA . MET A 1 98 ? 3.149 -5.966 1.930 1.00 97.75 98 MET A CA 1
ATOM 728 C C . MET A 1 98 ? 3.658 -5.973 3.364 1.00 97.75 98 MET A C 1
ATOM 730 O O . MET A 1 98 ? 4.843 -6.220 3.602 1.00 97.75 98 MET A O 1
ATOM 734 N N . CYS A 1 99 ? 2.759 -5.727 4.307 1.00 98.19 99 CYS A N 1
ATOM 735 C CA . CYS A 1 99 ? 3.084 -5.526 5.705 1.00 98.19 99 CYS A CA 1
ATOM 736 C C . CYS A 1 99 ? 2.250 -6.429 6.611 1.00 98.19 99 CYS A C 1
ATOM 738 O O . CYS A 1 99 ? 1.036 -6.527 6.462 1.00 98.19 99 CYS A O 1
ATOM 740 N N . ASN A 1 100 ? 2.886 -7.024 7.615 1.00 97.81 100 ASN A N 1
ATOM 741 C CA . ASN A 1 100 ? 2.175 -7.637 8.735 1.00 97.81 100 ASN A CA 1
ATOM 742 C C . ASN A 1 100 ? 2.000 -6.605 9.849 1.00 97.81 100 ASN A C 1
ATOM 744 O O . ASN A 1 100 ? 2.956 -5.900 10.184 1.00 97.81 100 ASN A O 1
ATOM 748 N N . VAL A 1 101 ? 0.815 -6.542 10.458 1.00 95.81 101 VAL A N 1
ATOM 749 C CA . VAL A 1 101 ? 0.596 -5.708 11.648 1.00 95.81 101 VAL A CA 1
ATOM 750 C C . VAL A 1 101 ? 1.223 -6.388 12.861 1.00 95.81 101 VAL A C 1
ATOM 752 O O . VAL A 1 101 ? 1.066 -7.587 13.081 1.00 95.81 101 VAL A O 1
ATOM 755 N N . THR A 1 102 ? 1.971 -5.620 13.650 1.00 95.94 102 THR A N 1
ATOM 756 C CA . THR A 1 102 ? 2.797 -6.133 14.758 1.00 95.94 102 THR A CA 1
ATOM 757 C C . THR A 1 102 ? 2.358 -5.640 16.137 1.00 95.94 102 THR A C 1
ATOM 759 O O . THR A 1 102 ? 2.895 -6.090 17.153 1.00 95.94 102 THR A O 1
ATOM 762 N N . ASN A 1 103 ? 1.357 -4.756 16.197 1.00 92.38 103 ASN A N 1
ATOM 763 C CA . ASN A 1 103 ? 0.753 -4.270 17.436 1.00 92.38 103 ASN A CA 1
ATOM 764 C C . ASN A 1 103 ? 0.224 -5.421 18.295 1.00 92.38 103 ASN A C 1
ATOM 766 O O . ASN A 1 103 ? -0.649 -6.190 17.887 1.00 92.38 103 ASN A O 1
ATOM 770 N N . ARG A 1 104 ? 0.725 -5.530 19.527 1.00 90.25 104 ARG A N 1
ATOM 771 C CA . ARG A 1 104 ? 0.390 -6.655 20.409 1.00 90.25 104 ARG A CA 1
ATOM 772 C C . ARG A 1 104 ? -1.081 -6.674 20.807 1.00 90.25 104 ARG A C 1
ATOM 774 O O . ARG A 1 104 ? -1.616 -7.765 20.992 1.00 90.25 104 ARG A O 1
ATOM 781 N N . ASN A 1 105 ? -1.719 -5.519 20.990 1.00 87.56 105 ASN A N 1
ATOM 782 C CA . ASN A 1 105 ? -3.111 -5.493 21.431 1.00 87.56 105 ASN A CA 1
ATOM 783 C C . ASN A 1 105 ? -4.066 -5.763 20.268 1.00 87.56 105 ASN A C 1
ATOM 785 O O . ASN A 1 105 ? -4.980 -6.567 20.443 1.00 87.56 105 ASN A O 1
ATOM 789 N N . ILE A 1 106 ? -3.791 -5.217 19.076 1.00 85.56 106 ILE A N 1
ATOM 790 C CA . ILE A 1 106 ? -4.517 -5.566 17.841 1.00 85.56 106 ILE A CA 1
ATOM 791 C C . ILE A 1 106 ? -4.484 -7.086 17.615 1.00 85.56 106 ILE A C 1
ATOM 793 O O . ILE A 1 106 ? -5.532 -7.721 17.497 1.00 85.56 106 ILE A O 1
ATOM 797 N N . LEU A 1 107 ? -3.295 -7.700 17.660 1.00 90.81 107 LEU A N 1
ATOM 798 C CA . LEU A 1 107 ? -3.136 -9.149 17.474 1.00 90.81 107 LEU A CA 1
ATOM 799 C C . LEU A 1 107 ? -3.906 -9.982 18.514 1.00 90.81 107 LEU A C 1
ATOM 801 O O . LEU A 1 107 ? -4.426 -11.048 18.191 1.00 90.81 107 LEU A O 1
ATOM 805 N N . LYS A 1 108 ? -4.002 -9.510 19.764 1.00 86.88 108 LYS A N 1
ATOM 806 C CA . LYS A 1 108 ? -4.788 -10.184 20.811 1.00 86.88 108 LYS A CA 1
ATOM 807 C C . LYS A 1 108 ? -6.289 -10.098 20.554 1.00 86.88 108 LYS A C 1
ATOM 809 O O . LYS A 1 108 ? -6.980 -11.089 20.767 1.00 86.88 108 LYS A O 1
ATOM 814 N N . GLN A 1 109 ? -6.789 -8.939 20.124 1.00 82.25 109 GLN A N 1
ATOM 815 C CA . GLN A 1 109 ? -8.218 -8.758 19.848 1.00 82.25 109 GLN A CA 1
ATOM 816 C C . GLN A 1 109 ? -8.685 -9.593 18.654 1.00 82.25 109 GLN A C 1
ATOM 818 O O . GLN A 1 109 ? -9.802 -10.100 18.658 1.00 82.25 109 GLN A O 1
ATOM 823 N N . LEU A 1 110 ? -7.802 -9.807 17.680 1.00 85.62 110 LEU A N 1
ATOM 824 C CA . LEU A 1 110 ? -8.072 -10.620 16.496 1.00 85.62 110 LEU A CA 1
ATOM 825 C C . LEU A 1 110 ? -8.090 -12.133 16.760 1.00 85.62 110 LEU A C 1
ATOM 827 O O . LEU A 1 110 ? -8.416 -12.896 15.860 1.00 85.62 110 LEU A O 1
ATOM 831 N N . ASN A 1 111 ? -7.766 -12.585 17.978 1.00 86.12 111 ASN A N 1
ATOM 832 C CA . ASN A 1 111 ? -7.919 -13.973 18.435 1.00 86.12 111 ASN A CA 1
ATOM 833 C C . ASN A 1 111 ? -7.417 -15.044 17.436 1.00 86.12 111 ASN A C 1
ATOM 835 O O . ASN A 1 111 ? -8.062 -16.070 17.221 1.00 86.12 111 ASN A O 1
ATOM 839 N N . GLY A 1 112 ? -6.257 -14.796 16.823 1.00 88.38 112 GLY A N 1
ATOM 840 C CA . GLY A 1 112 ? -5.619 -15.710 15.870 1.00 88.38 112 GLY A CA 1
ATOM 841 C C . GLY A 1 112 ? -5.856 -15.392 14.393 1.00 88.38 112 GLY A C 1
ATOM 842 O O . GLY A 1 112 ? -5.180 -15.996 13.563 1.00 88.38 112 GLY A O 1
ATOM 843 N N . GLN A 1 113 ? -6.736 -14.443 14.061 1.00 93.19 113 GLN A N 1
ATOM 844 C CA . GLN A 1 113 ? -6.817 -13.891 12.707 1.00 93.19 113 GLN A CA 1
ATOM 845 C C . GLN A 1 113 ? -5.576 -13.049 12.388 1.00 93.19 113 GLN A C 1
ATOM 847 O O . GLN A 1 113 ? -4.963 -12.464 13.289 1.00 93.19 113 GLN A O 1
ATOM 852 N N . ILE A 1 114 ? -5.204 -12.987 11.111 1.00 95.06 114 ILE A N 1
ATOM 853 C CA . ILE A 1 114 ? -3.962 -12.362 10.651 1.00 95.06 114 ILE A CA 1
ATOM 854 C C . ILE A 1 114 ? -4.263 -10.971 10.069 1.00 95.06 114 ILE A C 1
ATOM 856 O O . ILE A 1 114 ? -4.795 -10.888 8.961 1.00 95.06 114 ILE A O 1
ATOM 860 N N . PRO A 1 115 ? -3.916 -9.876 10.775 1.00 95.94 115 PRO A N 1
ATOM 861 C CA . PRO A 1 115 ? -4.012 -8.522 10.243 1.00 95.94 115 PRO A CA 1
ATOM 862 C C . PRO A 1 115 ? -2.819 -8.171 9.356 1.00 95.94 115 PRO A C 1
ATOM 864 O O . PRO A 1 115 ? -1.653 -8.311 9.752 1.00 95.94 115 PRO A O 1
ATOM 867 N N . GLN A 1 116 ? -3.104 -7.652 8.171 1.00 97.69 116 GLN A N 1
ATOM 868 C CA . GLN A 1 116 ? -2.093 -7.261 7.198 1.00 97.69 116 GLN A CA 1
ATOM 869 C C . GLN A 1 116 ? -2.470 -5.947 6.529 1.00 97.69 116 GLN A C 1
ATOM 871 O O . GLN A 1 116 ? -3.628 -5.540 6.514 1.00 97.69 116 GLN A O 1
ATOM 876 N N . VAL A 1 117 ? -1.468 -5.280 5.974 1.00 97.75 117 VAL A N 1
ATOM 877 C CA . VAL A 1 117 ? -1.630 -4.040 5.227 1.00 97.75 117 VAL A CA 1
ATOM 878 C C . VAL A 1 117 ? -0.930 -4.184 3.889 1.00 97.75 117 VAL A C 1
ATOM 880 O O . VAL A 1 117 ? 0.213 -4.644 3.830 1.00 97.75 117 VAL A O 1
ATOM 883 N N . THR A 1 118 ? -1.591 -3.751 2.824 1.00 98.00 118 THR A N 1
ATOM 884 C CA . THR A 1 118 ? -0.916 -3.435 1.565 1.00 98.00 118 THR A CA 1
ATOM 885 C C . THR A 1 118 ? -0.791 -1.926 1.441 1.00 98.00 118 THR A C 1
ATOM 887 O O . THR A 1 118 ? -1.679 -1.182 1.859 1.00 98.00 118 THR A O 1
ATOM 890 N N . PHE A 1 119 ? 0.342 -1.476 0.913 1.00 97.44 119 PHE A N 1
ATOM 891 C CA . PHE A 1 119 ? 0.605 -0.062 0.692 1.00 97.44 119 PHE A CA 1
ATOM 892 C C . PHE A 1 119 ? 1.284 0.116 -0.659 1.00 97.44 119 PHE A C 1
ATOM 894 O O . PHE A 1 119 ? 2.332 -0.482 -0.905 1.00 97.44 119 PHE A O 1
ATOM 901 N N . SER A 1 120 ? 0.693 0.904 -1.547 1.00 97.81 120 SER A N 1
ATOM 902 C CA . SER A 1 120 ? 1.247 1.178 -2.875 1.00 97.81 120 SER A CA 1
ATOM 903 C C . SER A 1 120 ? 1.311 2.667 -3.125 1.00 97.81 120 SER A C 1
ATOM 905 O O . SER A 1 120 ? 0.360 3.365 -2.798 1.00 97.81 120 SER A O 1
ATOM 907 N N . CYS A 1 121 ? 2.385 3.166 -3.727 1.00 98.31 121 CYS A N 1
ATOM 908 C CA . CYS A 1 121 ? 2.499 4.585 -4.045 1.00 98.31 121 CYS A CA 1
ATOM 909 C C . CYS A 1 121 ? 2.990 4.809 -5.460 1.00 98.31 121 CYS A C 1
ATOM 911 O O . CYS A 1 121 ? 3.818 4.056 -5.958 1.00 98.31 121 CYS A O 1
ATOM 913 N N . ASN A 1 122 ? 2.534 5.899 -6.072 1.00 98.06 122 ASN A N 1
ATOM 914 C CA . ASN A 1 122 ? 2.971 6.349 -7.382 1.00 98.06 122 ASN A CA 1
ATOM 915 C C . ASN A 1 122 ? 3.563 7.760 -7.274 1.00 98.06 122 ASN A C 1
ATOM 917 O O . ASN A 1 122 ? 2.875 8.719 -6.918 1.00 98.06 122 ASN A O 1
ATOM 921 N N . LYS A 1 123 ? 4.846 7.894 -7.623 1.00 97.38 123 LYS A N 1
ATOM 922 C CA . LYS A 1 123 ? 5.589 9.153 -7.506 1.00 97.38 123 LYS A CA 1
ATOM 923 C C . LYS A 1 123 ? 5.084 10.226 -8.461 1.00 97.38 123 LYS A C 1
ATOM 925 O O . LYS A 1 123 ? 5.050 11.392 -8.097 1.00 97.38 123 LYS A O 1
ATOM 930 N N . HIS A 1 124 ? 4.707 9.850 -9.683 1.00 97.06 124 HIS A N 1
ATOM 931 C CA . HIS A 1 124 ? 4.270 10.823 -10.685 1.00 97.06 124 HIS A CA 1
ATOM 932 C C . HIS A 1 124 ? 2.890 11.402 -10.365 1.00 97.06 124 HIS A C 1
ATOM 934 O O . HIS A 1 124 ? 2.634 12.569 -10.647 1.00 97.06 124 HIS A O 1
ATOM 940 N N . LYS A 1 125 ? 2.010 10.582 -9.784 1.00 97.69 125 LYS A N 1
ATOM 941 C CA . LYS A 1 125 ? 0.674 11.001 -9.354 1.00 97.69 125 LYS A CA 1
ATOM 942 C C . LYS A 1 125 ? 0.665 11.658 -7.973 1.00 97.69 125 LYS A C 1
ATOM 944 O O . LYS A 1 125 ? -0.342 12.260 -7.630 1.00 97.69 125 LYS A O 1
ATOM 949 N N . GLU A 1 126 ? 1.753 11.544 -7.208 1.00 98.38 126 GLU A N 1
ATOM 950 C CA . GLU A 1 126 ? 1.828 11.975 -5.804 1.00 98.38 126 GLU A CA 1
ATOM 951 C C . GLU A 1 126 ? 0.728 11.332 -4.942 1.00 98.38 126 GLU A C 1
ATOM 953 O O . GLU A 1 126 ? 0.161 11.972 -4.056 1.00 98.38 126 GLU A O 1
ATOM 958 N N . THR A 1 127 ? 0.415 10.061 -5.214 1.00 98.38 127 THR A N 1
ATOM 959 C CA . THR A 1 127 ? -0.645 9.313 -4.525 1.00 98.38 127 THR A CA 1
ATOM 960 C C . THR A 1 127 ? -0.118 8.044 -3.879 1.00 98.38 127 THR A C 1
ATOM 962 O O . THR A 1 127 ? 0.810 7.415 -4.397 1.00 98.38 127 THR A O 1
ATOM 965 N N . CYS A 1 128 ? -0.770 7.626 -2.800 1.00 98.44 128 CYS A N 1
ATOM 966 C CA . CYS A 1 128 ? -0.626 6.299 -2.219 1.00 98.44 128 CYS A CA 1
ATOM 967 C C . CYS A 1 128 ? -1.995 5.678 -1.952 1.00 98.44 128 CYS A C 1
ATOM 969 O O . CYS A 1 128 ? -2.975 6.384 -1.745 1.00 98.44 128 CYS A O 1
ATOM 971 N N . ASP A 1 129 ? -2.039 4.358 -1.880 1.00 98.19 129 ASP A N 1
ATOM 972 C CA . ASP A 1 129 ? -3.208 3.591 -1.488 1.00 98.19 129 ASP A CA 1
ATOM 973 C C . ASP A 1 129 ? -2.822 2.661 -0.339 1.00 98.19 129 ASP A C 1
ATOM 975 O O . ASP A 1 129 ? -1.783 1.998 -0.375 1.00 98.19 129 ASP A O 1
ATOM 979 N N . PHE A 1 130 ? -3.657 2.648 0.692 1.00 97.81 130 PHE A N 1
ATOM 980 C CA . PHE A 1 130 ? -3.523 1.822 1.885 1.00 97.81 130 PHE A CA 1
ATOM 981 C C . PHE A 1 130 ? -4.729 0.896 1.959 1.00 97.81 130 PHE A C 1
ATOM 983 O O . PHE A 1 130 ? -5.860 1.360 1.841 1.00 97.81 130 PHE A O 1
ATOM 990 N N . GLN A 1 131 ? -4.519 -0.391 2.204 1.00 97.81 131 GLN A N 1
ATOM 991 C CA . GLN A 1 131 ? -5.609 -1.334 2.442 1.00 97.81 131 GLN A CA 1
ATOM 992 C C . GLN A 1 131 ? -5.312 -2.162 3.683 1.00 97.81 131 GLN A C 1
ATOM 994 O O . GLN A 1 131 ? -4.184 -2.627 3.865 1.00 97.81 131 GLN A O 1
ATOM 999 N N . PHE A 1 132 ? -6.326 -2.357 4.523 1.00 96.50 132 PHE A N 1
ATOM 1000 C CA . PHE A 1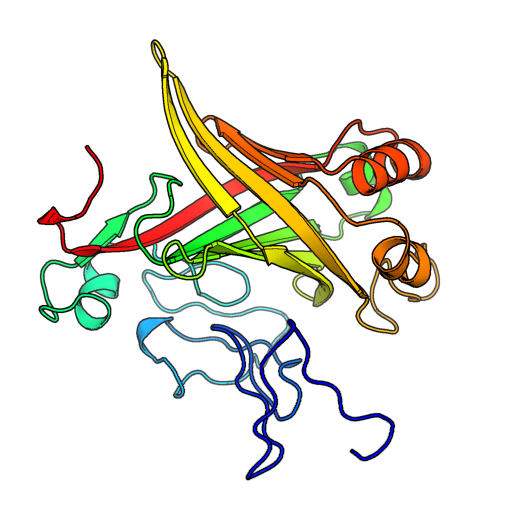 132 ? -6.251 -3.208 5.705 1.00 96.50 132 PHE A CA 1
ATOM 1001 C C . PHE A 1 132 ? -6.996 -4.514 5.461 1.00 96.50 132 PHE A C 1
ATOM 1003 O O . PHE A 1 132 ? -8.139 -4.516 5.002 1.00 96.50 132 PHE A O 1
ATOM 1010 N N . TRP A 1 133 ? -6.359 -5.619 5.827 1.00 97.19 133 TRP A N 1
ATOM 1011 C CA . TRP A 1 133 ? -6.829 -6.971 5.570 1.00 97.19 133 TRP A CA 1
ATOM 1012 C C . TRP A 1 133 ? -6.850 -7.781 6.858 1.00 97.19 133 TRP A C 1
ATOM 1014 O O . TRP A 1 133 ? -5.938 -7.672 7.679 1.00 97.19 133 TRP A O 1
ATOM 1024 N N . VAL A 1 134 ? -7.842 -8.654 6.994 1.00 95.44 134 VAL A N 1
ATOM 1025 C CA . VAL A 1 134 ? -7.882 -9.697 8.022 1.00 95.44 134 VAL A CA 1
ATOM 1026 C C . VAL A 1 134 ? -8.089 -11.038 7.338 1.00 95.44 134 VAL A C 1
ATOM 1028 O O . VAL A 1 134 ? -9.071 -11.217 6.624 1.00 95.44 134 VAL A O 1
ATOM 1031 N N . ASP A 1 135 ? -7.157 -11.971 7.539 1.00 95.12 135 ASP A N 1
ATOM 1032 C CA . ASP A 1 135 ? -7.143 -13.276 6.858 1.00 95.12 135 ASP A CA 1
ATOM 1033 C C . ASP A 1 135 ? -7.269 -13.138 5.326 1.00 95.12 135 ASP A C 1
ATOM 1035 O O . ASP A 1 135 ? -8.005 -13.873 4.670 1.00 95.12 135 ASP A O 1
ATOM 1039 N N . GLU A 1 136 ? -6.571 -12.143 4.767 1.00 96.31 136 GLU A N 1
ATOM 1040 C CA . GLU A 1 136 ? -6.602 -11.765 3.347 1.00 96.31 136 GLU A CA 1
ATOM 1041 C C . GLU A 1 136 ? -7.985 -11.362 2.798 1.00 96.31 136 GLU A C 1
ATOM 1043 O O . GLU A 1 136 ? -8.210 -11.360 1.580 1.00 96.31 136 GLU A O 1
ATOM 1048 N N . ILE A 1 137 ? -8.914 -10.987 3.677 1.00 95.62 137 ILE A N 1
ATOM 1049 C CA . ILE A 1 137 ? -10.177 -10.334 3.333 1.00 95.62 137 ILE A CA 1
ATOM 1050 C C . ILE A 1 137 ? -10.041 -8.852 3.669 1.00 95.62 137 ILE A C 1
ATOM 1052 O O . ILE A 1 137 ? -9.672 -8.492 4.786 1.00 95.62 137 ILE A O 1
ATOM 1056 N N . GLU A 1 138 ? -10.286 -7.995 2.686 1.00 96.56 138 GLU A N 1
ATOM 1057 C CA . GLU A 1 138 ? -10.137 -6.554 2.844 1.00 96.56 138 GLU A CA 1
ATOM 1058 C C . GLU A 1 138 ? -11.253 -5.989 3.722 1.00 96.56 138 GLU A C 1
ATOM 1060 O O . GLU A 1 138 ? -12.434 -6.228 3.479 1.00 96.56 138 GLU A O 1
ATOM 1065 N N . SER A 1 139 ? -10.871 -5.220 4.735 1.00 95.50 139 SER A N 1
ATOM 1066 C CA . SER A 1 139 ? -11.794 -4.527 5.630 1.00 95.50 139 SER A CA 1
ATOM 1067 C C . SER A 1 139 ? -12.115 -3.133 5.114 1.00 95.50 139 SER A C 1
ATOM 1069 O O . SER A 1 139 ? -13.273 -2.755 4.957 1.00 95.50 139 SER A O 1
ATOM 1071 N N . PHE A 1 140 ? -11.074 -2.346 4.863 1.00 96.44 140 PHE A N 1
ATOM 1072 C CA . PHE A 1 140 ? -11.193 -0.968 4.420 1.00 96.44 140 PHE A CA 1
ATOM 1073 C C . PHE A 1 140 ? -9.971 -0.565 3.609 1.00 96.44 140 PHE A C 1
ATOM 1075 O O . PHE A 1 140 ? -8.892 -1.150 3.734 1.00 96.44 140 PHE A O 1
ATOM 1082 N N . TYR A 1 141 ? -10.148 0.483 2.818 1.00 97.69 141 TYR A N 1
ATOM 1083 C CA . TYR A 1 141 ? -9.103 1.054 1.988 1.00 97.69 141 TYR A CA 1
ATOM 1084 C C . TYR A 1 141 ? -9.104 2.570 2.094 1.00 97.69 141 TYR A C 1
ATOM 1086 O O . TYR A 1 141 ? -10.140 3.197 2.319 1.00 97.69 141 TYR A O 1
ATOM 1094 N N . CYS A 1 142 ? -7.936 3.159 1.900 1.00 97.94 142 CYS A N 1
ATOM 1095 C CA . CYS A 1 142 ? -7.726 4.588 1.913 1.00 97.94 142 CYS A CA 1
ATOM 1096 C C . CYS A 1 142 ? -6.915 5.015 0.698 1.00 97.94 142 CYS A C 1
ATOM 1098 O O . CYS A 1 142 ? -5.948 4.353 0.329 1.00 97.94 142 CYS A O 1
ATOM 1100 N N . HIS A 1 143 ? -7.291 6.150 0.126 1.00 98.19 143 HIS A N 1
ATOM 1101 C CA . HIS A 1 143 ? -6.522 6.847 -0.890 1.00 98.19 143 HIS A CA 1
ATOM 1102 C C . HIS A 1 143 ? -5.878 8.080 -0.271 1.00 98.19 143 HIS A C 1
ATOM 1104 O O . HIS A 1 143 ? -6.532 8.823 0.465 1.00 98.19 143 HIS A O 1
ATOM 1110 N N . LEU A 1 144 ? -4.600 8.279 -0.554 1.00 98.44 144 LEU A N 1
ATOM 1111 C CA . LEU A 1 144 ? -3.790 9.381 -0.070 1.00 98.44 144 LEU A CA 1
ATOM 1112 C C . LEU A 1 144 ? -3.276 10.179 -1.263 1.00 98.44 144 LEU A C 1
ATOM 1114 O O . LEU A 1 144 ? -2.872 9.597 -2.270 1.00 98.44 144 LEU A O 1
ATOM 1118 N N . ASP A 1 145 ? -3.239 11.500 -1.126 1.00 98.38 145 ASP A N 1
ATOM 1119 C CA . ASP A 1 145 ? -2.762 12.396 -2.178 1.00 98.38 145 ASP A CA 1
ATOM 1120 C C . ASP A 1 145 ? -1.853 13.508 -1.641 1.00 98.38 145 ASP A C 1
ATOM 1122 O O . ASP A 1 145 ? -1.722 13.737 -0.429 1.00 98.38 145 ASP A O 1
ATOM 1126 N N . THR A 1 146 ? -1.217 14.208 -2.584 1.00 98.31 146 THR A N 1
ATOM 1127 C CA . THR A 1 146 ? -0.199 15.222 -2.307 1.00 98.31 146 THR A CA 1
ATOM 1128 C C . THR A 1 146 ? 0.928 14.630 -1.453 1.00 98.31 146 THR A C 1
ATOM 1130 O O . THR A 1 146 ? 1.296 15.172 -0.405 1.00 98.31 146 THR A O 1
ATOM 1133 N N . CYS A 1 147 ? 1.399 13.452 -1.868 1.00 98.38 147 CYS A N 1
ATOM 1134 C CA . CYS A 1 147 ? 2.408 12.668 -1.176 1.00 98.38 147 CYS A CA 1
ATOM 1135 C C . CYS A 1 147 ? 3.834 13.072 -1.569 1.00 98.38 147 CYS A C 1
ATOM 1137 O O . CYS A 1 147 ? 4.185 13.131 -2.746 1.00 98.38 147 CYS A O 1
ATOM 1139 N N . GLU A 1 148 ? 4.678 13.258 -0.559 1.00 98.00 148 GLU A N 1
ATOM 1140 C CA . GLU A 1 148 ? 6.117 13.473 -0.673 1.00 98.00 148 GLU A CA 1
ATOM 1141 C C . GLU A 1 148 ? 6.873 12.230 -0.177 1.00 98.00 148 GLU A C 1
ATOM 1143 O O . GLU A 1 148 ? 6.524 11.640 0.851 1.00 98.00 148 GLU A O 1
ATOM 1148 N N . PHE A 1 149 ? 7.919 11.844 -0.911 1.00 96.44 149 PHE A N 1
ATOM 1149 C CA . PHE A 1 149 ? 8.713 10.635 -0.677 1.00 96.44 149 PHE A CA 1
ATOM 1150 C C . PHE A 1 149 ? 10.164 11.018 -0.396 1.00 96.44 149 PHE A C 1
ATOM 1152 O O . PHE A 1 149 ? 10.835 11.574 -1.268 1.00 96.44 149 PHE A O 1
ATOM 1159 N N . ASP A 1 150 ? 10.649 10.699 0.798 1.00 94.12 150 ASP A N 1
ATOM 1160 C CA . ASP A 1 150 ? 11.992 11.039 1.257 1.00 94.12 150 ASP A CA 1
ATOM 1161 C C . ASP A 1 150 ? 12.737 9.805 1.777 1.00 94.12 150 ASP A C 1
ATOM 1163 O O . ASP A 1 150 ? 12.141 8.837 2.264 1.00 94.12 150 ASP A O 1
ATOM 1167 N N . GLN A 1 151 ? 14.062 9.840 1.673 1.00 90.94 151 GLN A N 1
ATOM 1168 C CA . GLN A 1 151 ? 14.935 8.819 2.230 1.00 90.94 151 GLN A CA 1
ATOM 1169 C C . GLN A 1 151 ? 16.148 9.477 2.873 1.00 90.94 151 GLN A C 1
ATOM 1171 O O . GLN A 1 151 ? 16.868 10.249 2.240 1.00 90.94 151 GLN A O 1
ATOM 1176 N N . SER A 1 152 ? 16.403 9.114 4.126 1.00 88.25 152 SER A N 1
ATOM 1177 C CA . SER A 1 152 ? 17.545 9.592 4.892 1.00 88.25 152 SER A CA 1
ATOM 1178 C C . SER A 1 152 ? 18.460 8.437 5.285 1.00 88.25 152 SER A C 1
ATOM 1180 O O . SER A 1 152 ? 18.023 7.329 5.611 1.00 88.25 152 SER A O 1
ATOM 1182 N N . TYR A 1 153 ? 19.758 8.721 5.233 1.00 83.62 153 TYR A N 1
ATOM 1183 C CA . TYR A 1 153 ? 20.825 7.784 5.546 1.00 83.62 153 TYR A CA 1
ATOM 1184 C C . TYR A 1 153 ? 21.531 8.268 6.807 1.00 83.62 153 TYR A C 1
ATOM 1186 O O . TYR A 1 153 ? 22.269 9.253 6.771 1.00 83.62 153 TYR A O 1
ATOM 1194 N N . ASP A 1 154 ? 21.298 7.580 7.918 1.00 78.69 154 ASP A N 1
ATOM 1195 C CA . ASP A 1 154 ? 22.036 7.786 9.162 1.00 78.69 154 ASP A CA 1
ATOM 1196 C C . ASP A 1 154 ? 22.964 6.584 9.418 1.00 78.69 154 ASP A C 1
ATOM 1198 O O . ASP A 1 154 ? 22.869 5.545 8.754 1.00 78.69 154 ASP A O 1
ATOM 1202 N N . TYR A 1 155 ? 23.895 6.708 10.365 1.00 71.31 155 TYR A N 1
ATOM 1203 C CA . TYR A 1 155 ? 24.906 5.691 10.654 1.00 71.31 155 TYR A CA 1
ATOM 1204 C C . TYR A 1 155 ? 24.254 4.347 11.032 1.00 71.31 155 TYR A C 1
ATOM 1206 O O . TYR A 1 155 ? 23.815 4.128 12.162 1.00 71.31 155 TYR A O 1
ATOM 1214 N N . GLY A 1 156 ? 24.184 3.435 10.058 1.00 66.62 156 GLY A N 1
ATOM 1215 C CA . GLY A 1 156 ? 23.584 2.107 10.202 1.00 66.62 156 GLY A CA 1
ATOM 1216 C C . GLY A 1 156 ? 22.055 2.053 10.087 1.00 66.62 156 GLY A C 1
ATOM 1217 O O . GLY A 1 156 ? 21.484 1.005 10.390 1.00 66.62 156 GLY A O 1
ATOM 1218 N N . LYS A 1 157 ? 21.380 3.133 9.664 1.00 77.44 157 LYS A N 1
ATOM 1219 C CA . LYS A 1 157 ? 19.920 3.160 9.475 1.00 77.44 157 LYS A CA 1
ATOM 1220 C C . LYS A 1 157 ? 19.545 3.848 8.165 1.00 77.44 157 LYS A C 1
ATOM 1222 O O . LYS A 1 157 ? 19.875 5.009 7.954 1.00 77.44 157 LYS A O 1
ATOM 1227 N N . ASN A 1 158 ? 18.832 3.121 7.308 1.00 84.00 158 ASN A N 1
ATOM 1228 C CA . ASN A 1 158 ? 18.142 3.699 6.161 1.00 84.00 158 ASN A CA 1
ATOM 1229 C C . ASN A 1 158 ? 16.676 3.912 6.551 1.00 84.00 158 ASN A C 1
ATOM 1231 O O . ASN A 1 158 ? 15.965 2.942 6.847 1.00 84.00 158 ASN A O 1
ATOM 1235 N N . THR A 1 159 ? 16.264 5.175 6.590 1.00 92.69 159 THR A N 1
ATOM 1236 C CA . THR A 1 159 ? 14.906 5.574 6.941 1.00 92.69 159 THR A CA 1
ATOM 1237 C C . THR A 1 159 ? 14.208 6.113 5.705 1.00 92.69 159 THR A C 1
ATOM 1239 O O . THR A 1 159 ? 14.640 7.104 5.123 1.00 92.69 159 THR A O 1
ATOM 1242 N N . THR A 1 160 ? 13.100 5.484 5.325 1.00 94.44 160 THR A N 1
ATOM 1243 C CA . THR A 1 160 ? 12.222 5.978 4.257 1.00 94.44 160 THR A CA 1
ATOM 1244 C C . THR A 1 160 ? 10.995 6.616 4.887 1.00 94.44 160 THR A C 1
ATOM 1246 O O . THR A 1 160 ? 10.402 6.031 5.796 1.00 94.44 160 THR A O 1
ATOM 1249 N N . LYS A 1 161 ? 10.614 7.803 4.417 1.00 96.31 161 LYS A N 1
ATOM 1250 C CA . LYS A 1 161 ? 9.472 8.556 4.927 1.00 96.31 161 LYS A CA 1
ATOM 1251 C C . LYS A 1 161 ? 8.554 8.983 3.790 1.00 96.31 161 LYS A C 1
ATOM 1253 O O . LYS A 1 161 ? 8.994 9.488 2.765 1.00 96.31 161 LYS A O 1
ATOM 1258 N N . TYR A 1 162 ? 7.268 8.809 4.035 1.00 97.56 162 TYR A N 1
ATOM 1259 C CA . TYR A 1 162 ? 6.171 9.194 3.172 1.00 97.56 162 TYR A CA 1
ATOM 1260 C C . TYR A 1 162 ? 5.315 10.176 3.953 1.00 97.56 162 TYR A C 1
ATOM 1262 O O . TYR A 1 162 ? 4.960 9.897 5.104 1.00 97.56 162 TYR A O 1
ATOM 1270 N N . ALA A 1 163 ? 4.994 11.312 3.352 1.00 98.31 163 ALA A N 1
ATOM 1271 C CA . ALA A 1 163 ? 4.116 12.305 3.952 1.00 98.31 163 ALA A CA 1
ATOM 1272 C C . ALA A 1 163 ? 3.055 12.710 2.936 1.00 98.31 163 ALA A C 1
ATOM 1274 O O . ALA A 1 163 ? 3.387 13.300 1.917 1.00 98.31 163 ALA A O 1
ATOM 1275 N N . CYS A 1 164 ? 1.793 12.408 3.220 1.00 98.56 164 CYS A N 1
ATOM 1276 C CA . CYS A 1 164 ? 0.664 12.768 2.369 1.00 98.56 164 CYS A CA 1
ATOM 1277 C C . CYS A 1 164 ? -0.219 13.773 3.103 1.00 98.56 164 CYS A C 1
ATOM 1279 O O . CYS A 1 164 ? -0.511 13.604 4.292 1.00 98.56 164 CYS A O 1
ATOM 1281 N N . LYS A 1 165 ? -0.638 14.837 2.413 1.00 98.31 165 LYS A N 1
ATOM 1282 C CA . LYS A 1 165 ? -1.431 15.900 3.053 1.00 98.31 165 LYS A CA 1
ATOM 1283 C C . LYS A 1 165 ? -2.858 15.462 3.326 1.00 98.31 165 LYS A C 1
ATOM 1285 O O . LYS A 1 165 ? -3.400 15.834 4.361 1.00 98.31 165 LYS A O 1
ATOM 1290 N N . ASN A 1 166 ? -3.429 14.679 2.416 1.00 97.81 166 ASN A N 1
ATOM 1291 C CA . ASN A 1 166 ? -4.817 14.256 2.482 1.00 97.81 166 ASN A CA 1
ATOM 1292 C C . ASN A 1 166 ? -4.908 12.731 2.490 1.00 97.81 166 ASN A C 1
ATOM 1294 O O . ASN A 1 166 ? -4.094 12.040 1.873 1.00 97.81 166 ASN A O 1
ATOM 1298 N N . ILE A 1 167 ? -5.936 12.229 3.164 1.00 97.75 167 ILE A N 1
ATOM 1299 C CA . ILE A 1 167 ? -6.347 10.828 3.136 1.00 97.75 167 ILE A CA 1
ATOM 1300 C C . ILE A 1 167 ? -7.874 10.753 3.098 1.00 97.75 167 ILE A C 1
ATOM 1302 O O . ILE A 1 167 ? -8.576 11.577 3.685 1.00 97.75 167 ILE A O 1
ATOM 1306 N N . ASN A 1 168 ? -8.391 9.767 2.377 1.00 97.12 168 ASN A N 1
ATOM 1307 C CA . ASN A 1 168 ? -9.809 9.466 2.301 1.00 97.12 168 ASN A CA 1
ATOM 1308 C C . ASN A 1 168 ? -9.997 7.956 2.408 1.00 97.12 168 ASN A C 1
ATOM 1310 O O . ASN A 1 168 ? -9.491 7.224 1.562 1.00 97.12 168 ASN A O 1
ATOM 1314 N N . CYS A 1 169 ? -10.715 7.500 3.431 1.00 96.88 169 CYS A N 1
ATOM 1315 C CA . CYS A 1 169 ? -10.931 6.085 3.698 1.00 96.88 169 CYS A CA 1
ATOM 1316 C C . CYS A 1 169 ? -12.386 5.674 3.468 1.00 96.88 169 CYS A C 1
ATOM 1318 O O . CYS A 1 169 ? -13.323 6.448 3.676 1.00 96.88 169 CYS A O 1
ATOM 1320 N N . LYS A 1 170 ? -12.579 4.418 3.063 1.00 95.81 170 LYS A N 1
ATOM 1321 C CA . LYS A 1 170 ? -13.890 3.784 2.920 1.00 95.81 170 LYS A CA 1
ATOM 1322 C C . LYS A 1 170 ? -13.863 2.373 3.486 1.00 95.81 170 LYS A C 1
ATOM 1324 O O . LYS A 1 170 ? -12.946 1.600 3.218 1.00 95.81 170 LYS A O 1
ATOM 1329 N N . CYS A 1 171 ? -14.913 2.048 4.231 1.00 95.19 171 CYS A N 1
ATOM 1330 C CA . CYS A 1 171 ? -15.180 0.705 4.727 1.00 95.19 171 CYS A CA 1
ATOM 1331 C C . CYS A 1 171 ? -15.800 -0.175 3.637 1.00 95.19 171 CYS A C 1
ATOM 1333 O O . CYS A 1 171 ? -16.645 0.285 2.862 1.00 95.19 171 CYS A O 1
ATOM 1335 N N . ILE A 1 172 ? -15.437 -1.458 3.621 1.00 95.06 172 ILE A N 1
ATOM 1336 C CA . ILE A 1 172 ? -16.160 -2.477 2.863 1.00 95.06 172 ILE A CA 1
ATOM 1337 C C . ILE A 1 172 ? -17.252 -3.032 3.769 1.00 95.06 172 ILE A C 1
ATOM 1339 O O . ILE A 1 172 ? -16.998 -3.595 4.829 1.00 95.06 172 ILE A O 1
ATOM 1343 N N . LYS A 1 173 ? -18.498 -2.829 3.346 1.00 92.81 173 LYS A N 1
ATOM 1344 C CA . LYS A 1 173 ? -19.680 -3.182 4.128 1.00 92.81 173 LYS A CA 1
ATOM 1345 C C . LYS A 1 173 ? -19.679 -4.664 4.524 1.00 92.81 173 LYS A C 1
ATOM 1347 O O . LYS A 1 173 ? -19.448 -5.524 3.674 1.00 92.81 173 LYS A O 1
ATOM 1352 N N . ASP A 1 174 ? -20.048 -4.914 5.779 1.00 93.19 174 ASP A N 1
ATOM 1353 C CA . ASP A 1 174 ? -20.198 -6.234 6.406 1.00 93.19 174 ASP A CA 1
ATOM 1354 C C . ASP A 1 174 ? -18.861 -6.983 6.627 1.00 93.19 174 ASP A C 1
ATOM 1356 O O . ASP A 1 174 ? -18.864 -8.151 7.024 1.00 93.19 174 ASP A O 1
ATOM 1360 N N . GLU A 1 175 ? -17.718 -6.314 6.429 1.00 94.56 175 GLU A N 1
ATOM 1361 C CA . GLU A 1 175 ? -16.383 -6.858 6.707 1.00 94.56 175 GLU A CA 1
ATOM 1362 C C . GLU A 1 175 ? -15.905 -6.504 8.126 1.00 94.56 175 GLU A C 1
ATOM 1364 O O . GLU A 1 175 ? -16.520 -5.719 8.859 1.00 94.56 175 GLU A O 1
ATOM 1369 N N . PHE A 1 176 ? -14.810 -7.129 8.565 1.00 91.50 176 PHE A N 1
ATOM 1370 C CA . PHE A 1 176 ? -14.229 -6.864 9.885 1.00 91.50 176 PHE A CA 1
ATOM 1371 C C . PHE A 1 176 ? -13.866 -5.373 10.022 1.00 91.50 176 PHE A C 1
ATOM 1373 O O . PHE A 1 176 ? -13.354 -4.795 9.071 1.00 91.50 176 PHE A O 1
ATOM 1380 N N . LEU A 1 177 ? -14.122 -4.754 11.178 1.00 90.38 177 LEU A N 1
ATOM 1381 C CA . LEU A 1 177 ? -14.058 -3.301 11.418 1.00 90.38 177 LEU A CA 1
ATOM 1382 C C . LEU A 1 177 ? -15.081 -2.437 10.655 1.00 90.38 177 LEU A C 1
ATOM 1384 O O . LEU A 1 177 ? -15.088 -1.222 10.826 1.00 90.38 177 LEU A O 1
ATOM 1388 N N . CYS A 1 178 ? -15.951 -3.034 9.840 1.00 93.81 178 CYS A N 1
ATOM 1389 C CA . CYS A 1 178 ? -16.854 -2.330 8.926 1.00 93.81 178 CYS A CA 1
ATOM 1390 C C . CYS A 1 178 ? -18.278 -2.918 8.948 1.00 93.81 178 CYS A C 1
ATOM 1392 O O . CYS A 1 178 ? -18.927 -3.097 7.912 1.00 93.81 178 CYS A O 1
ATOM 1394 N N . GLY A 1 179 ? -18.752 -3.261 10.151 1.00 90.75 179 GLY A N 1
ATOM 1395 C CA . GLY A 1 179 ? -20.132 -3.696 10.391 1.00 90.75 179 GLY A CA 1
ATOM 1396 C C . GLY A 1 179 ? -20.343 -5.209 10.494 1.00 90.75 179 GLY A C 1
ATOM 1397 O O . GLY A 1 179 ? -21.478 -5.648 10.668 1.00 90.75 179 GLY A O 1
ATOM 1398 N N . LYS A 1 180 ? -19.285 -6.028 10.426 1.00 92.06 180 LYS A N 1
ATOM 1399 C CA . LYS A 1 180 ? -19.385 -7.466 10.727 1.00 92.06 180 LYS A CA 1
ATOM 1400 C C . LYS A 1 180 ? -19.790 -7.706 12.186 1.00 92.06 180 LYS A C 1
ATOM 1402 O O . LYS A 1 180 ? -19.165 -7.166 13.098 1.00 92.06 180 LYS A O 1
ATOM 1407 N N . ASP A 1 181 ? -20.767 -8.586 12.407 1.00 88.19 181 ASP A N 1
ATOM 1408 C CA . ASP A 1 181 ? -21.232 -8.962 13.747 1.00 88.19 181 ASP A CA 1
ATOM 1409 C C . ASP A 1 181 ? -20.075 -9.398 14.663 1.00 88.19 181 ASP A C 1
ATOM 1411 O O . ASP A 1 181 ? -19.266 -10.263 14.317 1.00 88.19 181 ASP A O 1
ATOM 1415 N N . GLY A 1 182 ? -20.012 -8.805 15.858 1.00 82.94 182 GLY A N 1
ATOM 1416 C CA . GLY A 1 182 ? -18.947 -9.062 16.833 1.00 82.94 182 GLY A CA 1
ATOM 1417 C C . GLY A 1 182 ? -17.643 -8.299 16.577 1.00 82.94 182 GLY A C 1
ATOM 1418 O O . GLY A 1 182 ? -16.686 -8.486 17.326 1.00 82.94 182 GLY A O 1
ATOM 1419 N N . SER A 1 183 ? -17.604 -7.433 15.562 1.00 85.81 183 SER A N 1
ATOM 1420 C CA . SER A 1 183 ? -16.538 -6.459 15.329 1.00 85.81 183 SER A CA 1
ATOM 1421 C C . SER A 1 183 ? -17.031 -5.040 15.630 1.00 85.81 183 SER A C 1
ATOM 1423 O O . SER A 1 183 ? -18.232 -4.781 15.705 1.00 85.81 183 SER A O 1
ATOM 1425 N N . ILE A 1 184 ? -16.094 -4.117 15.829 1.00 86.25 184 ILE A N 1
ATOM 1426 C CA . ILE A 1 184 ? -16.396 -2.683 15.914 1.00 86.25 184 ILE A CA 1
ATOM 1427 C C . ILE A 1 184 ? -16.721 -2.190 14.498 1.00 86.25 184 ILE A C 1
ATOM 1429 O O . ILE A 1 184 ? -16.224 -2.754 13.531 1.00 86.25 184 ILE A O 1
ATOM 1433 N N . ASP A 1 185 ? -17.559 -1.168 14.354 1.00 91.12 185 ASP A N 1
ATOM 1434 C CA . ASP A 1 185 ? -17.812 -0.535 13.058 1.00 91.12 185 ASP A CA 1
ATOM 1435 C C . ASP A 1 185 ? -17.154 0.847 13.021 1.00 91.12 185 ASP A C 1
ATOM 1437 O O . ASP A 1 185 ? -17.496 1.732 13.805 1.00 91.12 185 ASP A O 1
ATOM 1441 N N . LEU A 1 186 ? -16.178 1.004 12.129 1.00 90.62 186 LEU A N 1
ATOM 1442 C CA . LEU A 1 186 ? -15.407 2.225 11.926 1.00 90.62 186 LEU A CA 1
ATOM 1443 C C . LEU A 1 186 ? -15.924 3.055 10.747 1.00 90.62 186 LEU A C 1
ATOM 1445 O O . LEU A 1 186 ? -15.323 4.080 10.436 1.00 90.62 186 LEU A O 1
ATOM 1449 N N . THR A 1 187 ? -17.007 2.641 10.079 1.00 93.19 187 THR A N 1
ATOM 1450 C CA . THR A 1 187 ? -17.461 3.229 8.807 1.00 93.19 187 THR A CA 1
ATOM 1451 C C . THR A 1 187 ? -17.589 4.751 8.860 1.00 93.19 187 THR A C 1
ATOM 1453 O O . THR A 1 187 ? -17.027 5.441 8.006 1.00 93.19 187 THR A O 1
ATOM 1456 N N . ASP A 1 188 ? -18.286 5.285 9.865 1.00 92.31 188 ASP A N 1
ATOM 1457 C CA . ASP A 1 188 ? -18.493 6.732 9.996 1.00 92.31 188 ASP A CA 1
ATOM 1458 C C . ASP A 1 188 ? -17.189 7.465 10.324 1.00 92.31 188 ASP A C 1
ATOM 1460 O O . ASP A 1 188 ? -16.916 8.530 9.774 1.00 92.31 188 ASP A O 1
ATOM 1464 N N . MET A 1 189 ? -16.336 6.866 11.155 1.00 89.69 189 MET A N 1
ATOM 1465 C CA . MET A 1 189 ? -15.064 7.464 11.550 1.00 89.69 189 MET A CA 1
ATOM 1466 C C . MET A 1 189 ? -14.067 7.517 10.389 1.00 89.69 189 MET A C 1
ATOM 1468 O O . MET A 1 189 ? -13.518 8.582 10.103 1.00 89.69 189 MET A O 1
ATOM 1472 N N . LEU A 1 190 ? -13.885 6.404 9.665 1.00 92.31 190 LEU A N 1
ATOM 1473 C CA . LEU A 1 190 ? -13.044 6.350 8.461 1.00 92.31 190 LEU A CA 1
ATOM 1474 C C . LEU A 1 190 ? -1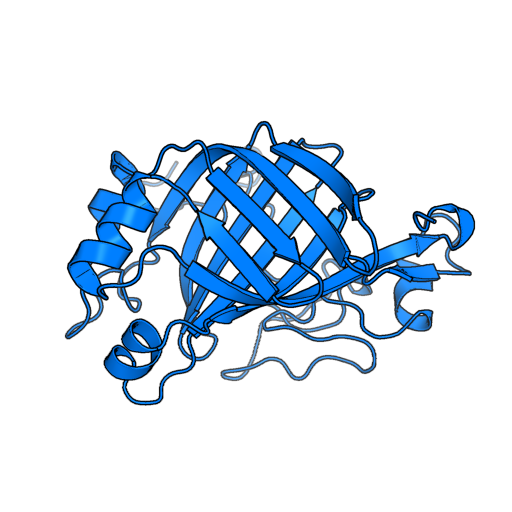3.476 7.406 7.436 1.00 92.31 190 LEU A C 1
ATOM 1476 O O . LEU A 1 190 ? -12.644 7.991 6.744 1.00 92.31 190 LEU A O 1
ATOM 1480 N N . LYS A 1 191 ? -14.787 7.642 7.331 1.00 92.75 191 LYS A N 1
ATOM 1481 C CA . LYS A 1 191 ? -15.363 8.544 6.339 1.00 92.75 191 LYS A CA 1
ATOM 1482 C C . LYS A 1 191 ? -15.318 10.011 6.755 1.00 92.75 191 LYS A C 1
ATOM 1484 O O . LYS A 1 191 ? -15.093 10.857 5.888 1.00 92.75 191 LYS A O 1
ATOM 1489 N N . GLU A 1 192 ? -15.550 10.339 8.020 1.00 92.88 192 GLU A N 1
ATOM 1490 C CA . GLU A 1 192 ? -15.736 11.726 8.466 1.00 92.88 192 GLU A CA 1
ATOM 1491 C C . GLU A 1 192 ? -14.523 12.294 9.221 1.00 92.88 192 GLU A C 1
ATOM 1493 O O . GLU A 1 192 ? -14.232 13.480 9.066 1.00 92.88 192 GLU A O 1
ATOM 1498 N N . GLU A 1 193 ? -13.774 11.474 9.964 1.00 93.12 193 GLU A N 1
ATOM 1499 C CA . GLU A 1 193 ? -12.712 11.948 10.869 1.00 93.12 193 GLU A CA 1
ATOM 1500 C C . GLU A 1 193 ? -11.301 11.793 10.290 1.00 93.12 193 GLU A C 1
ATOM 1502 O O . GLU A 1 193 ? -10.458 12.669 10.480 1.00 93.12 193 GLU A O 1
ATOM 1507 N N . ILE A 1 194 ? -11.050 10.731 9.522 1.00 93.62 194 ILE A N 1
ATOM 1508 C CA . ILE A 1 194 ? -9.727 10.459 8.944 1.00 93.62 194 ILE A CA 1
ATOM 1509 C C . ILE A 1 194 ? -9.534 11.308 7.690 1.00 93.62 194 ILE A C 1
ATOM 1511 O O . ILE A 1 194 ? -10.070 11.005 6.618 1.00 93.62 194 ILE A O 1
ATOM 1515 N N . LYS A 1 195 ? -8.795 12.411 7.842 1.00 96.00 195 LYS A N 1
ATOM 1516 C CA . LYS A 1 195 ? -8.588 13.426 6.791 1.00 96.00 195 LYS A CA 1
ATOM 1517 C C . LYS A 1 195 ? -7.127 13.772 6.550 1.00 96.00 195 LYS A C 1
ATOM 1519 O O . LYS A 1 195 ? -6.820 14.354 5.508 1.00 96.00 195 LYS A O 1
ATOM 1524 N N . GLY A 1 196 ? -6.231 13.368 7.447 1.00 94.81 196 GLY A N 1
ATOM 1525 C CA . GLY A 1 196 ? -4.805 13.621 7.329 1.00 94.81 196 GLY A CA 1
ATOM 1526 C C . GLY A 1 196 ? -4.345 14.820 8.158 1.00 94.81 196 GLY A C 1
ATOM 1527 O O . GLY A 1 196 ? -5.141 15.469 8.839 1.00 94.81 196 GLY A O 1
ATOM 1528 N N . PRO A 1 197 ? -3.047 15.148 8.101 1.00 97.44 197 PRO A N 1
ATOM 1529 C CA . PRO A 1 197 ? -2.033 14.511 7.264 1.00 97.44 197 PRO A CA 1
ATOM 1530 C C . PRO A 1 197 ? -1.697 13.093 7.734 1.00 97.44 197 PRO A C 1
ATOM 1532 O O . PRO A 1 197 ? -1.761 12.790 8.923 1.00 97.44 197 PRO A O 1
ATOM 1535 N N . ALA A 1 198 ? -1.307 12.242 6.791 1.00 97.44 198 ALA A N 1
ATOM 1536 C CA . ALA A 1 198 ? -0.878 10.878 7.069 1.00 97.44 198 ALA A CA 1
ATOM 1537 C C . ALA A 1 198 ? 0.621 10.727 6.798 1.00 97.44 198 ALA A C 1
ATOM 1539 O O . ALA A 1 198 ? 1.181 11.339 5.881 1.00 97.44 198 ALA A O 1
ATOM 1540 N N . SER A 1 199 ? 1.277 9.889 7.594 1.00 97.19 199 SER A N 1
ATOM 1541 C CA . SER A 1 199 ? 2.683 9.558 7.411 1.00 97.19 199 SER A CA 1
ATOM 1542 C C . SER A 1 199 ? 2.926 8.061 7.491 1.00 97.19 199 SER A C 1
ATOM 1544 O O . SER A 1 199 ? 2.324 7.356 8.297 1.00 97.19 199 SER A O 1
ATOM 1546 N N . PHE A 1 200 ? 3.842 7.583 6.657 1.00 97.00 200 PHE A N 1
ATOM 1547 C CA . PHE A 1 200 ? 4.318 6.209 6.679 1.00 97.00 200 PHE A CA 1
ATOM 1548 C C . PHE A 1 200 ? 5.843 6.239 6.739 1.00 97.00 200 PHE A C 1
ATOM 1550 O O . PHE A 1 200 ? 6.498 6.816 5.873 1.00 97.00 200 PHE A O 1
ATOM 1557 N N . THR A 1 201 ? 6.423 5.704 7.810 1.00 96.25 201 THR A N 1
ATOM 1558 C CA . THR A 1 201 ? 7.870 5.780 8.060 1.00 96.25 201 THR A CA 1
ATOM 1559 C C . THR A 1 201 ? 8.427 4.392 8.303 1.00 96.25 201 THR A C 1
ATOM 1561 O O . THR A 1 201 ? 7.938 3.691 9.181 1.00 96.25 201 THR A O 1
ATOM 1564 N N . CYS A 1 202 ? 9.481 4.023 7.583 1.00 95.19 202 CYS A N 1
ATOM 1565 C CA . CYS A 1 202 ? 10.145 2.728 7.684 1.00 95.19 202 CYS A CA 1
ATOM 1566 C C . CYS A 1 202 ? 11.612 2.882 8.067 1.00 95.19 202 CYS A C 1
ATOM 1568 O O . CYS A 1 202 ? 12.334 3.663 7.454 1.00 95.19 202 CYS A O 1
ATOM 1570 N N . ASN A 1 203 ? 12.066 2.078 9.027 1.00 93.81 203 ASN A N 1
ATOM 1571 C CA . ASN A 1 203 ? 13.473 1.868 9.356 1.00 93.81 203 ASN A CA 1
ATOM 1572 C C . ASN A 1 203 ? 13.835 0.418 9.015 1.00 93.81 203 ASN A C 1
ATOM 1574 O O . ASN A 1 203 ? 13.595 -0.498 9.808 1.00 93.81 203 ASN A O 1
ATOM 1578 N N . GLY A 1 204 ? 14.371 0.198 7.813 1.00 90.00 204 GLY A N 1
ATOM 1579 C CA . GLY A 1 204 ? 14.417 -1.147 7.237 1.00 90.00 204 GLY A CA 1
ATOM 1580 C C . GLY A 1 204 ? 12.995 -1.727 7.106 1.00 90.00 204 GLY A C 1
ATOM 1581 O O . GLY A 1 204 ? 12.125 -1.026 6.596 1.00 90.00 204 GLY A O 1
ATOM 1582 N N . PRO A 1 205 ? 12.724 -2.960 7.576 1.00 92.69 205 PRO A N 1
ATOM 1583 C CA . PRO A 1 205 ? 11.391 -3.562 7.486 1.00 92.69 205 PRO A CA 1
ATOM 1584 C C . PRO A 1 205 ? 10.413 -3.051 8.553 1.00 92.69 205 PRO A C 1
ATOM 1586 O O . PRO A 1 205 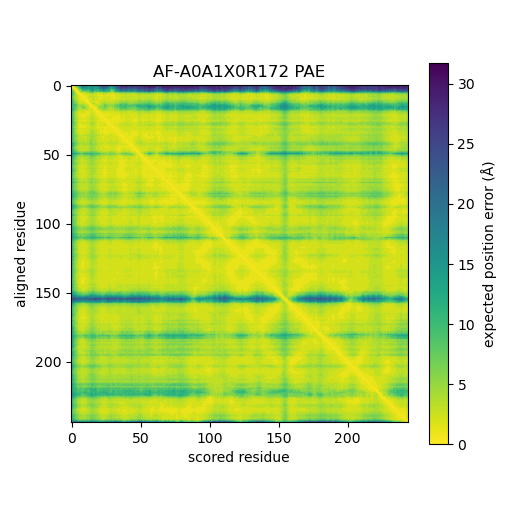? 9.216 -3.287 8.442 1.00 92.69 205 PRO A O 1
ATOM 1589 N N . SER A 1 206 ? 10.892 -2.394 9.613 1.00 95.62 206 SER A N 1
ATOM 1590 C CA . SER A 1 206 ? 10.035 -1.913 10.700 1.00 95.62 206 SER A CA 1
ATOM 1591 C C . SER A 1 206 ? 9.425 -0.571 10.326 1.00 95.62 206 SER A C 1
ATOM 1593 O O . SER A 1 206 ? 10.143 0.430 10.263 1.00 95.62 206 SER A O 1
ATOM 1595 N N . CYS A 1 207 ? 8.115 -0.543 10.112 1.00 96.44 207 CYS A N 1
ATOM 1596 C CA . CYS A 1 207 ? 7.389 0.638 9.670 1.00 96.44 207 CYS A CA 1
ATOM 1597 C C . CYS A 1 207 ? 6.313 1.066 10.671 1.00 96.44 207 CYS A C 1
ATOM 1599 O O . CYS A 1 207 ? 5.863 0.275 11.500 1.00 96.44 207 CYS A O 1
ATOM 1601 N N . ALA A 1 208 ? 5.896 2.322 10.582 1.00 96.12 208 ALA A N 1
ATOM 1602 C CA . ALA A 1 208 ? 4.756 2.862 11.304 1.00 96.12 208 ALA A CA 1
ATOM 1603 C C . ALA A 1 208 ? 3.903 3.707 10.357 1.00 96.12 208 ALA A C 1
ATOM 1605 O O . ALA A 1 208 ? 4.447 4.527 9.610 1.00 96.12 208 ALA A O 1
ATOM 1606 N N . PHE A 1 209 ? 2.589 3.496 10.397 1.00 96.19 209 PHE A N 1
ATOM 1607 C CA . PHE A 1 209 ? 1.602 4.375 9.777 1.00 96.19 209 PHE A CA 1
ATOM 1608 C C . PHE A 1 209 ? 0.956 5.226 10.871 1.00 96.19 209 PHE A C 1
ATOM 1610 O O . PHE A 1 209 ? 0.579 4.683 11.909 1.00 96.19 209 PHE A O 1
ATOM 1617 N N . SER A 1 210 ? 0.843 6.530 10.632 1.00 95.56 210 SER A N 1
ATOM 1618 C CA . SER A 1 210 ? 0.287 7.493 11.581 1.00 95.56 210 SER A CA 1
ATOM 1619 C C . SER A 1 210 ? -0.605 8.498 10.865 1.00 95.56 210 SER A C 1
ATOM 1621 O O . SER A 1 210 ? -0.225 9.070 9.838 1.00 95.56 210 SER A O 1
ATOM 1623 N N . GLU A 1 211 ? -1.785 8.702 11.431 1.00 95.44 211 GLU A N 1
ATOM 1624 C CA . GLU A 1 211 ? -2.759 9.730 11.078 1.00 95.44 211 GLU A CA 1
ATOM 1625 C C . GLU A 1 211 ? -3.494 10.103 12.374 1.00 95.44 211 GLU A C 1
ATOM 1627 O O . GLU A 1 211 ? -3.870 9.188 13.101 1.00 95.44 211 GLU A O 1
ATOM 1632 N N . PRO A 1 212 ? -3.691 11.393 12.707 1.00 94.69 212 PRO A N 1
ATOM 1633 C CA . PRO A 1 212 ? -4.137 11.782 14.047 1.00 94.69 212 PRO A CA 1
ATOM 1634 C C . PRO A 1 212 ? -5.430 11.111 14.537 1.00 94.69 212 PRO A C 1
ATOM 1636 O O . PRO A 1 212 ? -5.460 10.608 15.657 1.00 94.69 212 PRO A O 1
ATOM 1639 N N . ALA A 1 213 ? -6.484 11.078 13.717 1.00 93.19 213 ALA A N 1
ATOM 1640 C CA . ALA A 1 213 ? -7.764 10.490 14.110 1.00 93.19 213 ALA A CA 1
ATOM 1641 C C . ALA A 1 213 ? -7.693 8.953 14.161 1.00 93.19 213 ALA A C 1
ATOM 1643 O O . ALA A 1 213 ? -8.277 8.327 15.047 1.00 93.19 213 ALA A O 1
ATOM 1644 N N . MET A 1 214 ? -6.937 8.337 13.250 1.00 90.00 214 MET A N 1
ATOM 1645 C CA . MET A 1 214 ? -6.664 6.900 13.265 1.00 90.00 214 MET A CA 1
ATOM 1646 C C . MET A 1 214 ? -5.855 6.489 14.502 1.00 90.00 214 MET A C 1
ATOM 1648 O O . MET A 1 214 ? -6.166 5.479 15.126 1.00 90.00 214 MET A O 1
ATOM 1652 N N . ASP A 1 215 ? -4.832 7.257 14.869 1.00 92.00 215 ASP A N 1
ATOM 1653 C CA . ASP A 1 215 ? -3.987 6.993 16.035 1.00 92.00 215 ASP A CA 1
ATOM 1654 C C . ASP A 1 215 ? -4.810 7.110 17.325 1.00 92.00 215 ASP A C 1
ATOM 1656 O O . ASP A 1 215 ? -4.750 6.224 18.179 1.00 92.00 215 ASP A O 1
ATOM 1660 N N . ASP A 1 216 ? -5.667 8.130 17.424 1.00 90.31 216 ASP A N 1
ATOM 1661 C CA . ASP A 1 216 ? -6.618 8.289 18.526 1.00 90.31 216 ASP A CA 1
ATOM 1662 C C . ASP A 1 216 ? -7.595 7.105 18.614 1.00 90.31 216 ASP A C 1
ATOM 1664 O O . ASP A 1 216 ? -7.825 6.559 19.698 1.00 90.31 216 ASP A O 1
ATOM 1668 N N . LEU A 1 217 ? -8.140 6.655 17.480 1.00 84.81 217 LEU A N 1
ATOM 1669 C CA . LEU A 1 217 ? -8.986 5.465 17.418 1.00 84.81 217 LEU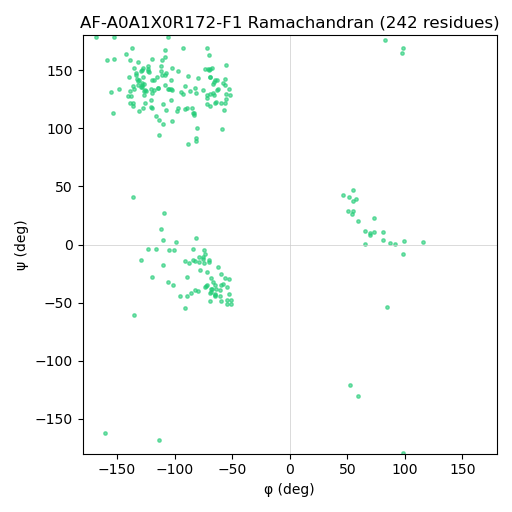 A CA 1
ATOM 1670 C C . LEU A 1 217 ? -8.238 4.223 17.901 1.00 84.81 217 LEU A C 1
ATOM 1672 O O . LEU A 1 217 ? -8.765 3.454 18.710 1.00 84.81 217 LEU A O 1
ATOM 1676 N N . ILE A 1 218 ? -7.026 4.002 17.396 1.00 83.44 218 ILE A N 1
ATOM 1677 C CA . ILE A 1 218 ? -6.231 2.826 17.740 1.00 83.44 218 ILE A CA 1
ATOM 1678 C C . ILE A 1 218 ? -5.886 2.845 19.223 1.00 83.44 218 ILE A C 1
ATOM 1680 O O . ILE A 1 218 ? -5.959 1.809 19.889 1.00 83.44 218 ILE A O 1
ATOM 1684 N N . LEU A 1 219 ? -5.590 4.017 19.769 1.00 87.56 219 LEU A N 1
ATOM 1685 C CA . LEU A 1 219 ? -5.344 4.192 21.187 1.00 87.56 219 LEU A CA 1
ATOM 1686 C C . LEU A 1 219 ? -6.602 3.902 22.011 1.00 87.56 219 LEU A C 1
ATOM 1688 O O . LEU A 1 219 ? -6.526 3.191 23.011 1.00 87.56 219 LEU A O 1
ATOM 1692 N N . MET A 1 220 ? -7.767 4.394 21.590 1.00 82.31 220 MET A N 1
ATOM 1693 C CA . MET A 1 220 ? -9.030 4.179 22.303 1.00 82.31 220 MET A CA 1
ATOM 1694 C C . MET A 1 220 ? -9.508 2.723 22.251 1.00 82.31 220 MET A C 1
ATOM 1696 O O . MET A 1 220 ? -9.999 2.201 23.253 1.00 82.31 220 MET A O 1
ATOM 1700 N N . VAL A 1 221 ? -9.370 2.062 21.101 1.00 80.38 221 VAL A N 1
ATOM 1701 C CA . VAL A 1 221 ? -9.888 0.706 20.873 1.00 80.38 221 VAL A CA 1
ATOM 1702 C C . VAL A 1 221 ? -8.879 -0.367 21.260 1.00 80.38 221 VAL A C 1
ATOM 1704 O O . VAL A 1 221 ? -9.238 -1.364 21.893 1.00 80.38 221 VAL A O 1
ATOM 1707 N N . PHE A 1 222 ? -7.617 -0.184 20.880 1.00 81.56 222 PHE A N 1
ATOM 1708 C CA . PHE A 1 222 ? -6.561 -1.182 21.034 1.00 81.56 222 PHE A CA 1
ATOM 1709 C C . PHE A 1 222 ? -5.523 -0.790 22.092 1.00 81.56 222 PHE A C 1
ATOM 1711 O O . PHE A 1 222 ? -4.821 -1.668 22.589 1.00 81.56 222 PHE A O 1
ATOM 1718 N N . GLY A 1 223 ? -5.432 0.477 22.503 1.00 83.06 223 GLY A N 1
ATOM 1719 C CA . GLY A 1 223 ? -4.428 0.925 23.477 1.00 83.06 223 GLY A CA 1
ATOM 1720 C C . GLY A 1 223 ? -3.010 0.992 22.906 1.00 83.06 223 GLY A C 1
ATOM 1721 O O . GLY A 1 223 ? -2.049 0.869 23.663 1.00 83.06 223 GLY A O 1
ATOM 1722 N N . ASP A 1 224 ? -2.879 1.110 21.585 1.00 85.06 224 ASP A N 1
ATOM 1723 C CA . ASP A 1 224 ? -1.615 1.296 20.870 1.00 85.06 224 ASP A CA 1
ATOM 1724 C C . ASP A 1 224 ? -1.524 2.747 20.353 1.00 85.06 224 ASP A C 1
ATOM 1726 O O . ASP A 1 224 ? -2.539 3.346 20.025 1.00 85.06 224 ASP A O 1
ATOM 1730 N N . GLU A 1 225 ? -0.323 3.326 20.276 1.00 86.75 225 GLU A N 1
ATOM 1731 C CA . GLU A 1 225 ? -0.149 4.737 19.867 1.00 86.75 225 GLU A CA 1
ATOM 1732 C C . GLU A 1 225 ? -0.268 4.967 18.350 1.00 86.75 225 GLU A C 1
ATOM 1734 O O . GLU A 1 225 ? -0.464 6.095 17.921 1.00 86.75 225 GLU A O 1
ATOM 1739 N N . SER A 1 226 ? -0.070 3.924 17.539 1.00 87.81 226 SER A N 1
ATOM 1740 C CA . SER A 1 226 ? -0.154 3.961 16.068 1.00 87.81 226 SER A CA 1
ATOM 1741 C C . SER A 1 226 ? -0.153 2.536 15.500 1.00 87.81 226 SER A C 1
ATOM 1743 O O . SER A 1 226 ? -0.023 1.559 16.251 1.00 87.81 226 SER A O 1
ATOM 1745 N N . ILE A 1 227 ? -0.254 2.385 14.174 1.00 89.94 227 ILE A N 1
ATOM 1746 C CA . ILE A 1 227 ? -0.104 1.080 13.511 1.00 89.94 227 ILE A CA 1
ATOM 1747 C C . ILE A 1 227 ? 1.383 0.782 13.289 1.00 89.94 227 ILE A C 1
ATOM 1749 O O . ILE A 1 227 ? 2.035 1.397 12.445 1.00 89.94 227 ILE A O 1
ATOM 1753 N N . PHE A 1 228 ? 1.905 -0.228 13.982 1.00 94.94 228 PHE A N 1
ATOM 1754 C CA . PHE A 1 228 ? 3.252 -0.757 13.794 1.00 94.94 228 PHE A CA 1
ATOM 1755 C C . PHE A 1 228 ? 3.248 -1.952 12.847 1.00 94.94 228 PHE A C 1
ATOM 1757 O O . PHE A 1 228 ? 2.516 -2.931 13.024 1.00 94.94 228 PHE A O 1
ATOM 1764 N N . LEU A 1 229 ? 4.141 -1.913 11.869 1.00 96.75 229 LEU A N 1
ATOM 1765 C CA . LEU A 1 229 ? 4.146 -2.798 10.718 1.00 96.75 229 LEU A CA 1
ATOM 1766 C C . LEU A 1 229 ? 5.527 -3.430 10.512 1.00 96.75 229 LEU A C 1
ATOM 1768 O O . LEU A 1 229 ? 6.560 -2.826 10.802 1.00 96.75 229 LEU A O 1
ATOM 1772 N N . ASN A 1 230 ? 5.543 -4.643 9.967 1.00 97.31 230 ASN A N 1
ATOM 1773 C CA . ASN A 1 230 ? 6.738 -5.254 9.393 1.00 97.31 230 ASN A CA 1
ATOM 1774 C C . ASN A 1 230 ? 6.511 -5.464 7.895 1.00 97.31 230 ASN A C 1
ATOM 1776 O O . ASN A 1 230 ? 5.670 -6.282 7.523 1.00 97.31 230 ASN A O 1
ATOM 1780 N N . CYS A 1 231 ? 7.220 -4.701 7.069 1.00 97.12 231 CYS A N 1
ATOM 1781 C CA . CYS A 1 231 ? 6.953 -4.558 5.647 1.00 97.12 231 CYS A CA 1
ATOM 1782 C C . CYS A 1 231 ? 8.079 -5.105 4.776 1.00 97.12 231 CYS A C 1
ATOM 1784 O O . CYS A 1 231 ? 9.264 -4.916 5.053 1.00 97.12 231 CYS A O 1
ATOM 1786 N N . ASN A 1 232 ? 7.677 -5.690 3.652 1.00 96.19 232 ASN A N 1
ATOM 1787 C CA . ASN A 1 232 ? 8.537 -5.954 2.510 1.00 96.19 232 ASN A CA 1
ATOM 1788 C C . ASN A 1 232 ? 8.059 -5.100 1.338 1.00 96.19 232 ASN A C 1
ATOM 1790 O O . ASN A 1 232 ? 6.862 -5.043 1.064 1.00 96.19 232 ASN A O 1
ATOM 1794 N N . SER A 1 233 ? 8.995 -4.460 0.641 1.00 96.38 233 SER A N 1
ATOM 1795 C CA . SER A 1 233 ? 8.704 -3.643 -0.540 1.00 96.38 233 SER A CA 1
ATOM 1796 C C . SER A 1 233 ? 9.242 -4.288 -1.813 1.00 96.38 233 SER A C 1
ATOM 1798 O O . SER A 1 233 ? 10.136 -5.143 -1.759 1.00 96.38 233 SER A O 1
ATOM 1800 N N . GLY A 1 234 ? 8.681 -3.882 -2.945 1.00 97.38 234 GLY A N 1
ATOM 1801 C CA . GLY A 1 234 ? 9.131 -4.254 -4.274 1.00 97.38 234 GLY A CA 1
ATOM 1802 C C . GLY A 1 234 ? 8.700 -3.203 -5.290 1.00 97.38 234 GLY A C 1
ATOM 1803 O O . GLY A 1 234 ? 7.539 -2.795 -5.328 1.00 97.38 234 GLY A O 1
ATOM 1804 N N . GLU A 1 235 ? 9.649 -2.775 -6.108 1.00 97.88 235 GLU A N 1
ATOM 1805 C CA . GLU A 1 235 ? 9.436 -1.900 -7.251 1.00 97.88 235 GLU A CA 1
ATOM 1806 C C . GLU A 1 235 ? 10.331 -2.372 -8.400 1.00 97.88 235 GLU A C 1
ATOM 1808 O O . GLU A 1 235 ? 11.535 -2.563 -8.226 1.00 97.88 235 GLU A O 1
ATOM 1813 N N . CYS A 1 236 ? 9.750 -2.587 -9.578 1.00 98.19 236 CYS A N 1
ATOM 1814 C CA . CYS A 1 236 ? 10.513 -3.011 -10.743 1.00 98.19 236 CYS A CA 1
ATOM 1815 C C . CYS A 1 236 ? 11.140 -1.805 -11.442 1.00 98.19 236 CYS A C 1
ATOM 1817 O O . CYS A 1 236 ? 10.439 -0.978 -12.020 1.00 98.19 236 CYS A O 1
ATOM 1819 N N . LEU A 1 237 ? 12.471 -1.728 -11.412 1.00 98.06 237 LEU A N 1
ATOM 1820 C CA . LEU A 1 237 ? 13.253 -0.634 -11.988 1.00 98.06 237 LEU A CA 1
ATOM 1821 C C . LEU A 1 237 ? 14.246 -1.161 -13.005 1.00 98.06 237 LEU A C 1
ATOM 1823 O O . LEU A 1 237 ? 14.773 -2.257 -12.857 1.00 98.06 237 LEU A O 1
ATOM 1827 N N . HIS A 1 238 ? 14.571 -0.362 -14.019 1.00 97.56 238 HIS A N 1
ATOM 1828 C CA . HIS A 1 238 ? 15.771 -0.649 -14.798 1.00 97.56 238 HIS A CA 1
ATOM 1829 C C . HIS A 1 238 ? 16.991 -0.480 -13.882 1.00 97.56 238 HIS A C 1
ATOM 1831 O O . HIS A 1 238 ? 17.017 0.462 -13.089 1.00 97.56 238 HIS A O 1
ATOM 1837 N N . TYR A 1 239 ? 18.014 -1.332 -13.999 1.00 95.88 239 TYR A N 1
ATOM 1838 C CA . TYR A 1 239 ? 19.165 -1.326 -13.078 1.00 95.88 239 TYR A CA 1
ATOM 1839 C C . TYR A 1 239 ? 19.845 0.051 -12.918 1.00 95.88 239 TYR A C 1
ATOM 1841 O O . TYR A 1 239 ? 20.370 0.369 -11.857 1.00 95.88 239 TYR A O 1
ATOM 1849 N N . THR A 1 240 ? 19.810 0.902 -13.951 1.00 95.75 240 THR A N 1
ATOM 1850 C CA . THR A 1 240 ? 20.372 2.270 -13.912 1.00 95.75 240 THR A CA 1
ATOM 1851 C C . THR A 1 240 ? 19.530 3.276 -13.127 1.00 95.75 240 THR A C 1
ATOM 1853 O O . THR A 1 240 ? 19.951 4.416 -12.965 1.00 95.75 240 THR A O 1
ATOM 1856 N N . MET A 1 241 ? 18.308 2.910 -12.747 1.00 95.50 241 MET A N 1
ATOM 1857 C CA . MET A 1 241 ? 17.349 3.756 -12.031 1.00 95.50 241 MET A CA 1
ATOM 1858 C C . MET A 1 241 ? 17.242 3.380 -10.551 1.00 95.50 241 MET A C 1
ATOM 1860 O O . MET A 1 241 ? 16.530 4.050 -9.808 1.00 95.50 241 MET A O 1
ATOM 1864 N N . VAL A 1 242 ? 17.928 2.316 -10.125 1.00 94.06 242 VAL A N 1
ATOM 1865 C CA . VAL A 1 242 ? 17.982 1.894 -8.725 1.00 94.06 242 VAL A CA 1
ATOM 1866 C C . VAL A 1 242 ? 18.674 2.989 -7.900 1.00 94.06 242 VAL A C 1
ATOM 1868 O O . VAL A 1 242 ? 19.809 3.340 -8.221 1.00 94.06 242 VAL A O 1
ATOM 1871 N N . PRO A 1 243 ? 18.027 3.543 -6.856 1.00 89.25 243 PRO A N 1
ATOM 1872 C CA . PRO A 1 243 ? 18.642 4.551 -5.997 1.00 89.25 243 PRO A CA 1
ATOM 1873 C C . PRO A 1 243 ? 19.823 3.975 -5.207 1.00 89.25 243 PRO A C 1
ATOM 1875 O O . PRO A 1 243 ? 19.669 2.957 -4.527 1.00 89.25 243 PRO A O 1
ATOM 1878 N N . GLY A 1 244 ? 20.972 4.651 -5.264 1.00 75.25 244 GLY A N 1
ATOM 1879 C CA . GLY A 1 244 ? 22.222 4.257 -4.602 1.00 75.25 244 GLY A CA 1
ATOM 1880 C C . GLY A 1 244 ? 23.425 4.464 -5.506 1.00 75.25 244 GLY A C 1
ATOM 1881 O O . GLY A 1 244 ? 24.464 3.832 -5.213 1.00 75.25 244 GLY A O 1
#

Radius of gyration: 17.68 Å; Cα contacts (8 Å, |Δi|>4): 617; chains: 1; bounding box: 53×35×46 Å

Secondary structure (DSSP, 8-state):
--TT---STTPEEPTTT--EEPPTTEESSSS-EEEES-GGGGGGPEEP-SSS--PPTTEESTTS-EE-SGGGGGGGSTTSS-EEEE-SS--SSEEEEEEEE--HHHHHHTTT--EEEEEEEETTTTEEEEEEEETTEEEEEEEEEEEEEEEEEETTEEEEEEEEEEEEEEEPTTBTTBB-TTS-B-HHHHHHT----EEEEEETTEEEEE-HHHHHHHHHHH--SSEEEEEEEEEEEEGGGS--

Foldseek 3Di:
DPPPQAAPPNFDQDPPPRAGPEDQQFDDRRRQFGWEEASLCPPVTHTDPDLAHPHDPQFDDRSRDQGRAQVSLLSVEPNSDQKDWFWLPFALAKKKKKKWWDQPLVCVLLVPWTKIKIKMDGPVQQKMKIFIDTSSRTFKIKIFHPKDWDWDDDDVWIKIKIWTAFMAMAGDDCDACPDPPPHNPCHCVSHPPQTDRWMWMDGRQWIWIDGPSQLVVCCVPRVHRTTIIGMTMTDIYRPVSHDD

pLDDT: mean 92.86, std 7.88, range [43.97, 98.56]

Sequence (244 aa):
MLPGFECLHFANCSQYDGKCSCPPGFGGDDCRQPLCGALSDGNSRLPRQNNHCDCPEGWEGINCNVCKTDSVCDPLVPTGQNGTCYRGGLTVFENYQMCNVTNRNILKQLNGQIPQVTFSCNKHKETCDFQFWVDEIESFYCHLDTCEFDQSYDYGKNTTKYACKNINCKCIKDEFLCGKDGSIDLTDMLKEEIKGPASFTCNGPSCAFSEPAMDDLILMVFGDESIFLNCNSGECLHYTMVPG

InterPro domains:
  IPR000742 EGF-like domain [PS00022] (53-64)
  IPR000742 EGF-like domain [PS50026] (27-65)

Organism: NCBI:txid86635